Protein AF-A0A2M7PCX0-F1 (afdb_monomer_lite)

Sequence (354 aa):
MVSKKRTSTANKPFTLFSLGPNLAVKTYASSIAQPAAGNAVLSVGATSLSDVPEGFSSEGPTTNLPTPRLKPEISGPDGVVTSLSPAFYGTSGAAPHVAGAAALVLAQTPALTTTQLRQALIQTANDVSTAGFDSRTGYGRLSLDADQDNWNHDQDNCPLIANADQLDTDTDNQGDACDADDDNDGLADALEIQIGTNPLLADTDGDGLSDYFEVAFDGNAAAYTVGADLNPLAADTDGDTLSDFAELAYDGTPGAYLPGTDLNPLSTDTDADGFPDNTDPSPLSFNYCDGDIAPLGHPDGVVNAADYALALRIVLGELAPSDLELSHLDLYPVGAPDNVIDLADLALLLKLMQ

Foldseek 3Di:
DDDDDPDDPDDDDDDDDDDDDPPDPPDLEQQDDPPQLPPLDQHEFEDAPVLHGDPNTRFDQNPVDPDTHQPNQAYEHAQDCDPVDGGGDDSVRGVVVLVVVLVVVCVVPVPDDSVRSSCQQLQQADQSDPCAADRRGNSHYGFHQQCPQSHTPVRALDSNFRDVVQDQLCPPSRHPRGDQQRNPLPQGPVQCVVLVADSSDQQRCPLPHGPQCQQCLLPDSPDRDQLSGARSNDQQRCPLPHGPQCQCCQLVDGDRDDQLSGADSSDQQRCPLPDGPVQAPCSSDNQQLLLQQPPPPDGPVDLEPRSLVVLVCCQVVVDPDDPNNQRHLQCPPPRDRPSDSYPVSSVVSVVSHD

pLDDT: mean 87.51, std 12.72, range [36.12, 98.5]

Secondary structure (DSSP, 8-state):
-----TT-SS--------SS--------TT---TTTT-TTS--EEEE-TTSPBPTTS----BTTSSS-B---SEEEE--EEETTEEEE-SHHHHHHHHHHHHHHHHHH-TT--HHHHHHHHHHT-B--SSSS-BTTTBT-B----SSSSS--TTT-SSTTS--TT---SSSSS--TTT-SSTT-SSS-HHHHHHHT--TT-SSSSSSSS-HHHHHTTTS-TTS--BTTB--TT-S-SSSSSS-HHHHHTTTS--SS--BTTB--TT-SSSS-SSS-TTT-SSTTS---TT---TTTTS--S--SHHHHHHHHHHHTTSSPPPHHHHHHS---STTS--S---HHHHHHHHHHT-

Radius of gyration: 41.42 Å; chains: 1; bounding box: 89×62×118 Å

Structure (mmCIF, N/CA/C/O backbone):
data_AF-A0A2M7PCX0-F1
#
_entry.id   AF-A0A2M7PCX0-F1
#
loop_
_atom_site.group_PDB
_atom_site.id
_atom_site.type_symbol
_atom_site.label_atom_id
_atom_site.label_alt_id
_atom_site.label_comp_id
_atom_site.label_asym_id
_atom_site.label_entity_id
_atom_site.label_seq_id
_atom_site.pdbx_PDB_ins_code
_atom_site.Cartn_x
_atom_site.Cartn_y
_atom_site.Cartn_z
_atom_site.occupancy
_atom_site.B_iso_or_equiv
_atom_site.auth_seq_id
_atom_site.auth_comp_id
_atom_site.auth_asym_id
_atom_site.auth_atom_id
_atom_site.pdbx_PDB_model_num
ATOM 1 N N . MET A 1 1 ? 39.163 35.079 -36.130 1.00 39.16 1 MET A N 1
ATOM 2 C CA . MET A 1 1 ? 40.261 36.069 -36.256 1.00 39.16 1 MET A CA 1
ATOM 3 C C . MET A 1 1 ? 40.363 36.496 -37.715 1.00 39.16 1 MET A C 1
ATOM 5 O O . MET A 1 1 ? 40.520 35.627 -38.560 1.00 39.16 1 MET A O 1
ATOM 9 N N . VAL A 1 2 ? 40.248 37.790 -38.030 1.00 36.12 2 VAL A N 1
ATOM 10 C CA . VAL A 1 2 ? 40.464 38.300 -39.398 1.00 36.12 2 VAL A CA 1
ATOM 11 C C . VAL A 1 2 ? 41.778 39.072 -39.406 1.00 36.12 2 VAL A C 1
ATOM 13 O O . VAL A 1 2 ? 41.873 40.127 -38.787 1.00 36.12 2 VAL A O 1
ATOM 16 N N . SER A 1 3 ? 42.794 38.553 -40.096 1.00 42.88 3 SER A N 1
ATOM 17 C CA . SER A 1 3 ? 44.028 39.300 -40.353 1.00 42.88 3 SER A CA 1
ATOM 18 C C . SER A 1 3 ? 43.927 39.959 -41.722 1.00 42.88 3 SER A C 1
ATOM 20 O O . SER A 1 3 ? 43.897 39.284 -42.751 1.00 42.88 3 SER A O 1
ATOM 22 N N . LYS A 1 4 ? 43.843 41.291 -41.742 1.00 47.72 4 LYS A N 1
ATOM 23 C CA . LYS A 1 4 ? 43.870 42.084 -42.974 1.00 47.72 4 LYS A CA 1
ATOM 24 C C . LYS A 1 4 ? 45.269 42.670 -43.137 1.00 47.72 4 LYS A C 1
ATOM 26 O O . LYS A 1 4 ? 45.687 43.526 -42.361 1.00 47.72 4 LYS A O 1
ATOM 31 N N . LYS A 1 5 ? 46.001 42.232 -44.162 1.00 49.88 5 LYS A N 1
ATOM 32 C CA . LYS A 1 5 ? 47.283 42.848 -44.531 1.00 49.88 5 LYS A CA 1
ATOM 33 C C . LYS A 1 5 ? 46.998 44.180 -45.232 1.00 49.88 5 LYS A C 1
ATOM 35 O O . LYS A 1 5 ? 46.265 44.207 -46.217 1.00 49.88 5 LYS A O 1
ATOM 40 N N . ARG A 1 6 ? 47.582 45.274 -44.734 1.00 52.94 6 ARG A N 1
ATOM 41 C CA . ARG A 1 6 ? 47.273 46.672 -45.111 1.00 52.94 6 ARG A CA 1
ATOM 42 C C . ARG A 1 6 ? 47.530 47.041 -46.590 1.00 52.94 6 ARG A C 1
ATOM 44 O O . ARG A 1 6 ? 47.206 48.152 -46.979 1.00 52.94 6 ARG A O 1
ATOM 51 N N . THR A 1 7 ? 48.089 46.142 -47.406 1.00 61.09 7 THR A N 1
ATOM 52 C CA . THR A 1 7 ? 48.484 46.398 -48.809 1.00 61.09 7 THR A CA 1
ATOM 53 C C . THR A 1 7 ? 48.238 45.218 -49.768 1.00 61.09 7 THR A C 1
ATOM 55 O O . THR A 1 7 ? 48.904 45.110 -50.794 1.00 61.09 7 THR A O 1
ATOM 58 N N . SER A 1 8 ? 47.304 44.303 -49.474 1.00 57.62 8 SER A N 1
ATOM 59 C CA . SER A 1 8 ? 46.953 43.242 -50.439 1.00 57.62 8 SER A CA 1
ATOM 60 C C . SER A 1 8 ? 45.994 43.765 -51.516 1.00 57.62 8 SER A C 1
ATOM 62 O O . SER A 1 8 ? 44.933 44.281 -51.178 1.00 57.62 8 SER A O 1
ATOM 64 N N . THR A 1 9 ? 46.328 43.595 -52.798 1.00 64.88 9 THR A N 1
ATOM 65 C CA . THR A 1 9 ? 45.467 43.952 -53.947 1.00 64.88 9 THR A CA 1
ATOM 66 C C . THR A 1 9 ? 44.597 42.792 -54.450 1.00 64.88 9 THR A C 1
ATOM 68 O O . THR A 1 9 ? 43.853 42.957 -55.410 1.00 64.88 9 THR A O 1
ATOM 71 N N . ALA A 1 10 ? 44.655 41.623 -53.801 1.00 65.69 10 ALA A N 1
ATOM 72 C CA . ALA A 1 10 ? 43.785 40.484 -54.093 1.00 65.69 10 ALA A CA 1
ATOM 73 C C . ALA A 1 10 ? 43.517 39.634 -52.840 1.00 65.69 10 ALA A C 1
ATOM 75 O O . ALA A 1 10 ? 44.350 39.566 -51.927 1.00 65.69 10 ALA A O 1
ATOM 76 N N . ASN A 1 11 ? 42.366 38.956 -52.816 1.00 60.56 11 ASN A N 1
ATOM 77 C CA . ASN A 1 11 ? 42.057 37.934 -51.818 1.00 60.56 11 ASN A CA 1
ATOM 78 C C . ASN A 1 11 ? 42.919 36.699 -52.097 1.00 60.56 11 ASN A C 1
ATOM 80 O O . ASN A 1 11 ? 42.869 36.145 -53.194 1.00 60.56 11 ASN A O 1
ATOM 84 N N . LYS A 1 12 ? 43.708 36.263 -51.112 1.00 61.50 12 LYS A N 1
ATOM 85 C CA . LYS A 1 12 ? 44.416 34.982 -51.175 1.00 61.50 12 LYS A CA 1
ATOM 86 C C . LYS A 1 12 ? 43.768 34.007 -50.194 1.00 61.50 12 LYS A C 1
ATOM 88 O O . LYS A 1 12 ? 43.652 34.366 -49.021 1.00 61.50 12 LYS A O 1
ATOM 93 N N . PRO A 1 13 ? 43.356 32.806 -50.631 1.00 54.16 13 PRO A N 1
ATOM 94 C CA . PRO A 1 13 ? 42.986 31.757 -49.697 1.00 54.16 13 PRO A CA 1
ATOM 95 C C . PRO A 1 13 ? 44.235 31.375 -48.901 1.00 54.16 13 PRO A C 1
ATOM 97 O O . PRO A 1 13 ? 45.316 31.209 -49.469 1.00 54.16 13 PRO A O 1
ATOM 100 N N . PHE A 1 14 ? 44.101 31.268 -47.586 1.00 59.31 14 PHE A N 1
ATOM 101 C CA . PHE A 1 14 ? 45.127 30.664 -46.750 1.00 59.31 14 PHE A CA 1
ATOM 102 C C . PHE A 1 14 ? 44.467 29.614 -45.868 1.00 59.31 14 PHE A C 1
ATOM 104 O O . PHE A 1 14 ? 43.357 29.814 -45.375 1.00 59.31 14 PHE A O 1
ATOM 111 N N . THR A 1 15 ? 45.156 28.497 -45.695 1.00 55.44 15 THR A N 1
ATOM 112 C CA . THR A 1 15 ? 44.711 27.393 -44.853 1.00 55.44 15 THR A CA 1
ATOM 113 C C . THR A 1 15 ? 45.440 27.504 -43.521 1.00 55.44 15 THR A C 1
ATOM 115 O O . THR A 1 15 ? 46.671 27.505 -43.483 1.00 55.44 15 THR A O 1
ATOM 118 N N . LEU A 1 16 ? 44.689 27.634 -42.428 1.00 55.09 16 LEU A N 1
ATOM 119 C CA . LEU A 1 16 ? 45.218 27.526 -41.070 1.00 55.09 16 LEU A CA 1
ATOM 120 C C . LEU A 1 16 ? 45.312 26.048 -40.709 1.00 55.09 16 LEU A C 1
ATOM 122 O O . LEU A 1 16 ? 44.292 25.383 -40.568 1.00 55.09 16 LEU A O 1
ATOM 126 N N . PHE A 1 17 ? 46.531 25.549 -40.536 1.00 56.38 17 PHE A N 1
ATOM 127 C CA . PHE A 1 17 ? 46.758 24.275 -39.867 1.00 56.38 17 PHE A CA 1
ATOM 128 C C . PHE A 1 17 ? 47.035 24.558 -38.399 1.00 56.38 17 PHE A C 1
ATOM 130 O O . PHE A 1 17 ? 47.873 25.401 -38.072 1.00 56.38 17 PHE A O 1
ATOM 137 N N . SER A 1 18 ? 46.325 23.866 -37.518 1.00 53.59 18 SER A N 1
ATOM 138 C CA . SER A 1 18 ? 46.583 23.928 -36.091 1.00 53.59 18 SER A CA 1
ATOM 139 C C . SER A 1 18 ? 46.731 22.519 -35.544 1.00 53.59 18 SER A C 1
ATOM 141 O O . SER A 1 18 ? 45.803 21.721 -35.611 1.00 53.59 18 SER A O 1
ATOM 143 N N . LEU A 1 19 ? 47.923 22.208 -35.041 1.00 52.28 19 LEU A N 1
ATOM 144 C CA . LEU A 1 19 ? 48.197 21.001 -34.274 1.00 52.28 19 LEU A CA 1
ATOM 145 C C . LEU A 1 19 ? 48.043 21.382 -32.800 1.00 52.28 19 LEU A C 1
ATOM 147 O O . LEU A 1 19 ? 49.002 21.848 -32.192 1.00 52.28 19 LEU A O 1
ATOM 151 N N . GLY A 1 20 ? 46.832 21.264 -32.249 1.00 58.69 20 GLY A N 1
ATOM 152 C CA . GLY A 1 20 ? 46.651 21.323 -30.793 1.00 58.69 20 GLY A CA 1
ATOM 153 C C . GLY A 1 20 ? 45.535 22.181 -30.181 1.00 58.69 20 GLY A C 1
ATOM 154 O O . GLY A 1 20 ? 45.250 21.930 -29.015 1.00 58.69 20 GLY A O 1
ATOM 155 N N . PRO A 1 21 ? 44.850 23.139 -30.836 1.00 47.47 21 PRO A N 1
ATOM 156 C CA . PRO A 1 21 ? 43.662 23.723 -30.236 1.00 47.47 21 PRO A CA 1
ATOM 157 C C . PRO A 1 21 ? 42.443 22.899 -30.627 1.00 47.47 21 PRO A C 1
ATOM 159 O O . PRO A 1 21 ? 42.197 22.610 -31.801 1.00 47.47 21 PRO A O 1
ATOM 162 N N . ASN A 1 22 ? 41.660 22.559 -29.613 1.00 55.97 22 ASN A N 1
ATOM 163 C CA . ASN A 1 22 ? 40.336 21.995 -29.764 1.00 55.97 22 ASN A CA 1
ATOM 164 C C . ASN A 1 22 ? 39.422 23.074 -30.378 1.00 55.97 22 ASN A C 1
ATOM 166 O O . ASN A 1 22 ? 38.774 23.840 -29.674 1.00 55.97 22 ASN A O 1
ATOM 170 N N . LEU A 1 23 ? 39.436 23.189 -31.709 1.00 52.62 23 LEU A N 1
ATOM 171 C CA . LEU A 1 23 ? 38.528 24.041 -32.488 1.00 52.62 23 LEU A CA 1
ATOM 172 C C . LEU A 1 23 ? 37.115 23.436 -32.586 1.00 52.62 23 LEU A C 1
ATOM 174 O O . LEU A 1 23 ? 36.289 23.933 -33.350 1.00 52.62 23 LEU A O 1
ATOM 178 N N . ALA A 1 24 ? 36.827 22.373 -31.828 1.00 54.56 24 ALA A N 1
ATOM 179 C CA . ALA A 1 24 ? 35.490 21.828 -31.705 1.00 54.56 24 ALA A CA 1
ATOM 180 C C . ALA A 1 24 ? 34.626 22.813 -30.913 1.00 54.56 24 ALA A C 1
ATOM 182 O O . ALA A 1 24 ? 34.597 22.808 -29.682 1.00 54.56 24 ALA A O 1
ATOM 183 N N . VAL A 1 25 ? 33.882 23.656 -31.625 1.00 54.62 25 VAL A N 1
ATOM 184 C CA . VAL A 1 25 ? 32.619 24.141 -31.076 1.00 54.62 25 VAL A CA 1
ATOM 185 C C . VAL A 1 25 ? 31.784 22.882 -30.846 1.00 54.62 25 VAL A C 1
ATOM 187 O O . VAL A 1 25 ? 31.361 22.244 -31.811 1.00 54.62 25 VAL A O 1
ATOM 190 N N . LYS A 1 26 ? 31.625 22.469 -29.583 1.00 58.59 26 LYS A N 1
ATOM 191 C CA . LYS A 1 26 ? 30.727 21.367 -29.229 1.00 58.59 26 LYS A CA 1
ATOM 192 C C . LYS A 1 26 ? 29.318 21.802 -29.611 1.00 58.59 26 LYS A C 1
ATOM 194 O O . LYS A 1 26 ? 28.722 22.651 -28.958 1.00 58.59 26 LYS A O 1
ATOM 199 N N . THR A 1 27 ? 28.844 21.278 -30.727 1.00 66.19 27 THR A N 1
ATOM 200 C CA . THR A 1 27 ? 27.472 21.438 -31.190 1.00 66.19 27 THR A CA 1
ATOM 201 C C . THR A 1 27 ? 26.823 20.085 -30.982 1.00 66.19 27 THR A C 1
ATOM 203 O O . THR A 1 27 ? 27.161 19.132 -31.673 1.00 66.19 27 THR A O 1
ATOM 206 N N . TYR A 1 28 ? 26.000 19.975 -29.940 1.00 76.25 28 TYR A N 1
ATOM 207 C CA . TYR A 1 28 ? 25.282 18.739 -29.626 1.00 76.25 28 TYR A CA 1
ATOM 208 C C . TYR A 1 28 ? 24.140 18.541 -30.620 1.00 76.25 28 TYR A C 1
ATOM 210 O O . TYR A 1 28 ? 24.043 17.486 -31.244 1.00 76.25 28 TYR A O 1
ATOM 218 N N . ALA A 1 29 ? 23.390 19.614 -30.877 1.00 83.25 29 ALA A N 1
ATOM 219 C CA . ALA A 1 29 ? 22.369 19.674 -31.909 1.00 83.25 29 ALA A CA 1
ATOM 220 C C . ALA A 1 29 ? 22.919 19.323 -33.299 1.00 83.25 29 ALA A C 1
ATOM 222 O O . ALA A 1 29 ? 23.959 19.829 -33.733 1.00 83.25 29 ALA A O 1
ATOM 223 N N . SER A 1 30 ? 22.158 18.503 -34.024 1.00 86.00 30 SER A N 1
ATOM 224 C CA . SER A 1 30 ? 22.464 18.064 -35.390 1.00 86.00 30 SER A CA 1
ATOM 225 C C . SER A 1 30 ? 23.806 17.347 -35.576 1.00 86.00 30 SER A C 1
ATOM 227 O O . SER A 1 30 ? 24.366 17.358 -36.676 1.00 86.00 30 SER A O 1
ATOM 229 N N . SER A 1 31 ? 24.325 16.705 -34.529 1.00 89.12 31 SER A N 1
ATOM 230 C CA . SER A 1 31 ? 25.637 16.042 -34.558 1.00 89.12 31 SER A CA 1
ATOM 231 C C . SER A 1 31 ? 25.578 14.543 -34.862 1.00 89.12 31 SER A C 1
ATOM 233 O O . SER A 1 31 ? 26.619 13.908 -35.035 1.00 89.12 31 SER A O 1
ATOM 235 N N . ILE A 1 32 ? 24.377 13.972 -35.000 1.00 89.50 32 ILE A N 1
ATOM 236 C CA . ILE A 1 32 ? 24.202 12.567 -35.387 1.00 89.50 32 ILE A CA 1
ATOM 237 C C . ILE A 1 32 ? 24.657 12.358 -36.836 1.00 89.50 32 ILE A C 1
ATOM 239 O O . ILE A 1 32 ? 24.090 12.903 -37.789 1.00 89.50 32 ILE A O 1
ATOM 243 N N . ALA A 1 33 ? 25.683 11.524 -36.999 1.00 86.31 33 ALA A N 1
ATOM 244 C CA . ALA A 1 33 ? 26.303 11.202 -38.278 1.00 86.31 33 ALA A CA 1
ATOM 245 C C . ALA A 1 33 ? 25.930 9.796 -38.775 1.00 86.31 33 ALA A C 1
ATOM 247 O O . ALA A 1 33 ? 25.285 9.005 -38.087 1.00 86.31 33 ALA A O 1
ATOM 248 N N . GLN A 1 34 ? 26.340 9.468 -40.001 1.00 86.44 34 GLN A N 1
ATOM 249 C CA . GLN A 1 34 ? 26.154 8.118 -40.533 1.00 86.44 34 GLN A CA 1
ATOM 250 C C . GLN A 1 34 ? 27.060 7.101 -39.821 1.00 86.44 34 GLN A C 1
ATOM 252 O O . GLN A 1 34 ? 28.191 7.449 -39.487 1.00 86.44 34 GLN A O 1
ATOM 257 N N . PRO A 1 35 ? 26.601 5.850 -39.611 1.00 90.38 35 PRO A N 1
ATOM 258 C CA . PRO A 1 35 ? 25.343 5.273 -40.104 1.00 90.38 35 PRO A CA 1
ATOM 259 C C . PRO A 1 35 ? 24.105 5.571 -39.240 1.00 90.38 35 PRO A C 1
ATOM 261 O O . PRO A 1 35 ? 22.995 5.312 -39.697 1.00 90.38 35 PRO A O 1
ATOM 264 N N . ALA A 1 36 ? 24.264 6.138 -38.039 1.00 90.62 36 ALA A N 1
ATOM 265 C CA . ALA A 1 36 ? 23.164 6.413 -37.108 1.00 90.62 36 ALA A CA 1
ATOM 266 C C . ALA A 1 36 ? 22.133 7.425 -37.651 1.00 90.62 36 ALA A C 1
ATOM 268 O O . ALA A 1 36 ? 20.968 7.392 -37.280 1.00 90.62 36 ALA A O 1
ATOM 269 N N . ALA A 1 37 ? 22.484 8.300 -38.589 1.00 89.00 37 ALA A N 1
ATOM 270 C CA . ALA A 1 37 ? 21.485 9.143 -39.253 1.00 89.00 37 ALA A CA 1
ATOM 271 C C . ALA A 1 37 ? 20.642 8.384 -40.312 1.00 89.00 37 ALA A C 1
ATOM 273 O O . ALA A 1 37 ? 19.761 8.980 -40.937 1.00 89.00 37 ALA A O 1
ATOM 274 N N . GLY A 1 38 ? 20.872 7.083 -40.535 1.00 87.69 38 GLY A N 1
ATOM 275 C CA . GLY A 1 38 ? 20.150 6.231 -41.485 1.00 87.69 38 GLY A CA 1
ATOM 276 C C . GLY A 1 38 ? 18.694 5.931 -41.095 1.00 87.69 38 GLY A C 1
ATOM 277 O O . GLY A 1 38 ? 18.349 5.857 -39.921 1.00 87.69 38 GLY A O 1
ATOM 278 N N . ASN A 1 39 ? 17.823 5.718 -42.092 1.00 84.94 39 ASN A N 1
ATOM 279 C CA . ASN A 1 39 ? 16.404 5.394 -41.862 1.00 84.94 39 ASN A CA 1
ATOM 280 C C . ASN A 1 39 ? 16.207 3.957 -41.347 1.00 84.94 39 ASN A C 1
ATOM 282 O O . ASN A 1 39 ? 15.347 3.681 -40.520 1.00 84.94 39 ASN A O 1
ATOM 286 N N . ALA A 1 40 ? 17.034 3.031 -41.837 1.00 87.81 40 ALA A N 1
ATOM 287 C CA . ALA A 1 40 ? 16.912 1.608 -41.538 1.00 87.81 40 ALA A CA 1
ATOM 288 C C . ALA A 1 40 ? 17.480 1.207 -40.164 1.00 87.81 40 ALA A C 1
ATOM 290 O O . ALA A 1 40 ? 17.340 0.054 -39.775 1.00 87.81 40 ALA A O 1
ATOM 291 N N . VAL A 1 41 ? 18.111 2.132 -39.433 1.00 91.50 41 VAL A N 1
ATOM 292 C CA . VAL A 1 41 ? 18.721 1.863 -38.122 1.00 91.50 41 VAL A CA 1
ATOM 293 C C . VAL A 1 41 ? 17.932 2.535 -37.008 1.00 91.50 41 VAL A C 1
ATOM 295 O O . VAL A 1 41 ? 17.385 3.619 -37.220 1.00 91.50 41 VAL A O 1
ATOM 298 N N . LEU A 1 42 ? 17.882 1.885 -35.846 1.00 94.75 42 LEU A N 1
ATOM 299 C CA . LEU A 1 42 ? 17.448 2.486 -34.589 1.00 94.75 42 LEU A CA 1
ATOM 300 C C . LEU A 1 42 ? 18.661 3.168 -33.955 1.00 94.75 42 LEU A C 1
ATOM 302 O O . LEU A 1 42 ? 19.677 2.514 -33.718 1.00 94.75 42 LEU A O 1
ATOM 306 N N . SER A 1 43 ? 18.585 4.475 -33.748 1.00 95.81 43 SER A N 1
ATOM 307 C CA . SER A 1 43 ? 19.698 5.254 -33.212 1.00 95.81 43 SER A CA 1
ATOM 308 C C . SER A 1 43 ? 19.520 5.455 -31.727 1.00 95.81 43 SER A C 1
ATOM 310 O O . SER A 1 43 ? 18.440 5.846 -31.291 1.00 95.81 43 SER A O 1
ATOM 312 N N . VAL A 1 44 ? 20.598 5.204 -30.990 1.00 97.44 44 VAL A N 1
ATOM 313 C CA . VAL A 1 44 ? 20.599 5.156 -29.531 1.00 97.44 44 VAL A CA 1
ATOM 314 C C . VAL A 1 44 ? 21.436 6.308 -28.982 1.00 97.44 44 VAL A C 1
ATOM 316 O O . VAL A 1 44 ? 22.637 6.392 -29.258 1.00 97.44 44 VAL A O 1
ATOM 319 N N . GLY A 1 45 ? 20.782 7.208 -28.250 1.00 96.50 45 GLY A N 1
ATOM 320 C CA . GLY A 1 45 ? 21.422 8.194 -27.381 1.00 96.50 45 GLY A CA 1
ATOM 321 C C . GLY A 1 45 ? 21.894 7.567 -26.067 1.00 96.50 45 GLY A C 1
ATOM 322 O O . GLY A 1 45 ? 21.653 6.388 -25.810 1.00 96.50 45 GLY A O 1
ATOM 323 N N . ALA A 1 46 ? 22.585 8.342 -25.238 1.00 96.38 46 ALA A N 1
ATOM 324 C CA . ALA A 1 46 ? 23.042 7.898 -23.923 1.00 96.38 46 ALA A CA 1
ATOM 325 C C . ALA A 1 46 ? 22.400 8.721 -22.803 1.00 96.38 46 ALA A C 1
ATOM 327 O O . ALA A 1 46 ? 22.340 9.953 -22.878 1.00 96.38 46 ALA A O 1
ATOM 328 N N . THR A 1 47 ? 21.978 8.023 -21.758 1.00 95.88 47 THR A N 1
ATOM 329 C CA . THR A 1 47 ? 21.565 8.578 -20.468 1.00 95.88 47 THR A CA 1
ATOM 330 C C . THR A 1 47 ? 22.360 7.887 -19.369 1.00 95.88 47 THR A C 1
ATOM 332 O O . THR A 1 47 ? 22.797 6.746 -19.537 1.00 95.88 47 THR A O 1
ATOM 335 N N . SER A 1 48 ? 22.510 8.550 -18.229 1.00 91.88 48 SER A N 1
ATOM 336 C CA . SER A 1 48 ? 22.961 7.878 -17.017 1.00 91.88 48 SER A CA 1
ATOM 337 C C . SER A 1 48 ? 21.886 6.903 -16.511 1.00 91.88 48 SER A C 1
ATOM 339 O O . SER A 1 48 ? 20.741 6.913 -16.974 1.00 91.88 48 SER A O 1
ATOM 341 N N . LEU A 1 49 ? 22.237 6.083 -15.517 1.00 86.06 49 LEU A N 1
ATOM 342 C CA . LEU A 1 49 ? 21.282 5.225 -14.800 1.00 86.06 49 LEU A CA 1
ATOM 343 C C . LEU A 1 49 ? 20.240 6.013 -13.986 1.00 86.06 49 LEU A C 1
ATOM 345 O O . LEU A 1 49 ? 19.260 5.436 -13.542 1.00 86.06 49 LEU A O 1
ATOM 349 N N . SER A 1 50 ? 20.452 7.314 -13.777 1.00 89.69 50 SER A N 1
ATOM 350 C CA . SER A 1 50 ? 19.544 8.201 -13.036 1.00 89.69 50 SER A CA 1
ATOM 351 C C . SER A 1 50 ? 18.821 9.175 -13.964 1.00 89.69 50 SER A C 1
ATOM 353 O O . SER A 1 50 ? 18.560 10.312 -13.580 1.00 89.69 50 SER A O 1
ATOM 355 N N . ASP A 1 51 ? 18.593 8.776 -15.216 1.00 92.50 51 ASP A N 1
ATOM 356 C CA . ASP A 1 51 ? 17.805 9.542 -16.189 1.00 92.50 51 ASP A CA 1
ATOM 357 C C . ASP A 1 51 ? 18.350 10.911 -16.570 1.00 92.50 51 ASP A C 1
ATOM 359 O O . ASP A 1 51 ? 17.659 11.753 -17.135 1.00 92.50 51 ASP A O 1
ATOM 363 N N . VAL A 1 52 ? 19.650 11.120 -16.359 1.00 93.50 52 VAL A N 1
ATOM 364 C CA . VAL A 1 52 ? 20.321 12.340 -16.802 1.00 93.50 52 VAL A CA 1
ATOM 365 C C . VAL A 1 52 ? 20.832 12.141 -18.231 1.00 93.50 52 VAL A C 1
ATOM 367 O O . VAL A 1 52 ? 21.686 11.280 -18.453 1.00 93.50 52 VAL A O 1
ATOM 370 N N . PRO A 1 53 ? 20.390 12.943 -19.218 1.00 93.31 53 PRO A N 1
ATOM 371 C CA . PRO A 1 53 ? 20.882 12.819 -20.584 1.00 93.31 53 PRO A CA 1
ATOM 372 C C . PRO A 1 53 ? 22.356 13.212 -20.690 1.00 93.31 53 PRO A C 1
ATOM 374 O O . PRO A 1 53 ? 22.758 14.312 -20.283 1.00 93.31 53 PRO A O 1
ATOM 377 N N . GLU A 1 54 ? 23.158 12.353 -21.309 1.00 92.88 54 GLU A N 1
ATOM 378 C CA . GLU A 1 54 ? 24.606 12.514 -21.312 1.00 92.88 54 GLU A CA 1
ATOM 379 C C . GLU A 1 54 ? 25.067 13.664 -22.206 1.00 92.88 54 GLU A C 1
ATOM 381 O O . GLU A 1 54 ? 24.715 13.770 -23.382 1.00 92.88 54 GLU A O 1
ATOM 386 N N . GLY A 1 55 ? 25.925 14.527 -21.660 1.00 90.44 55 GLY A N 1
ATOM 387 C CA . GLY A 1 55 ? 26.392 15.728 -22.356 1.00 90.44 55 GLY A CA 1
ATOM 388 C C . GLY A 1 55 ? 27.305 15.446 -23.551 1.00 90.44 55 GLY A C 1
ATOM 389 O O . GLY A 1 55 ? 27.609 16.360 -24.306 1.00 90.44 55 GLY A O 1
ATOM 390 N N . PHE A 1 56 ? 27.790 14.215 -23.729 1.00 89.81 56 PHE A N 1
ATOM 391 C CA . PHE A 1 56 ? 28.528 13.808 -24.930 1.00 89.81 56 PHE A CA 1
ATOM 392 C C . PHE A 1 56 ? 27.624 13.181 -26.002 1.00 89.81 56 PHE A C 1
ATOM 394 O O . PHE A 1 56 ? 28.104 12.949 -27.114 1.00 89.81 56 PHE A O 1
ATOM 401 N N . SER A 1 57 ? 26.365 12.860 -25.675 1.00 93.75 57 SER A N 1
ATOM 402 C CA . SER A 1 57 ? 25.437 12.201 -26.592 1.00 93.75 57 SER A CA 1
ATOM 403 C C . SER A 1 57 ? 25.136 13.121 -27.775 1.00 93.75 57 SER A C 1
ATOM 405 O O . SER A 1 57 ? 24.879 14.313 -27.610 1.00 93.75 57 SER A O 1
ATOM 407 N N . SER A 1 58 ? 25.212 12.581 -28.990 1.00 92.69 58 SER A N 1
ATOM 408 C CA . SER A 1 58 ? 24.890 13.345 -30.192 1.00 92.69 58 SER A CA 1
ATOM 409 C C . SER A 1 58 ? 23.384 13.549 -30.310 1.00 92.69 58 SER A C 1
ATOM 411 O O . SER A 1 58 ? 22.628 12.585 -30.251 1.00 92.69 58 SER A O 1
ATOM 413 N N . GLU A 1 59 ? 22.964 14.784 -30.568 1.00 92.56 59 GLU A N 1
ATOM 414 C CA . GLU A 1 59 ? 21.556 15.164 -30.666 1.00 92.56 59 GLU A CA 1
ATOM 415 C C . GLU A 1 59 ? 21.151 15.399 -32.129 1.00 92.56 59 GLU A C 1
ATOM 417 O O . GLU A 1 59 ? 21.960 15.769 -32.995 1.00 92.56 59 GLU A O 1
ATOM 422 N N . GLY A 1 60 ? 19.875 15.183 -32.423 1.00 89.94 60 GLY A N 1
ATOM 423 C CA . GLY A 1 60 ? 19.261 15.555 -33.688 1.00 89.94 60 GLY A CA 1
ATOM 424 C C . GLY A 1 60 ? 18.870 17.036 -33.763 1.00 89.94 60 GLY A C 1
ATOM 425 O O . GLY A 1 60 ? 19.392 17.875 -33.024 1.00 89.94 60 GLY A O 1
ATOM 426 N N . PRO A 1 61 ? 17.968 17.380 -34.698 1.00 85.94 61 PRO A N 1
ATOM 427 C CA . PRO A 1 61 ? 17.583 16.559 -35.848 1.00 85.94 61 PRO A CA 1
ATOM 428 C C . PRO A 1 61 ? 18.759 16.412 -36.828 1.00 85.94 61 PRO A C 1
ATOM 430 O O . PRO A 1 61 ? 19.689 17.215 -36.830 1.00 85.94 61 PRO A O 1
ATOM 433 N N . THR A 1 62 ? 18.749 15.410 -37.709 1.00 83.19 62 THR A N 1
ATOM 434 C CA . THR A 1 62 ? 19.847 15.251 -38.685 1.00 83.19 62 THR A CA 1
ATOM 435 C C . THR A 1 62 ? 19.725 16.296 -39.804 1.00 83.19 62 THR A C 1
ATOM 437 O O . THR A 1 62 ? 18.893 16.139 -40.696 1.00 83.19 62 THR A O 1
ATOM 440 N N . THR A 1 63 ? 20.541 17.351 -39.813 1.00 71.81 63 THR A N 1
ATOM 441 C CA . THR A 1 63 ? 20.431 18.447 -40.809 1.00 71.81 63 THR A CA 1
ATOM 442 C C . THR A 1 63 ? 21.187 18.201 -42.115 1.00 71.81 63 THR A C 1
ATOM 444 O O . THR A 1 63 ? 20.993 18.922 -43.089 1.00 71.81 63 THR A O 1
ATOM 447 N N . ASN A 1 64 ? 21.989 17.137 -42.192 1.00 67.19 64 ASN A N 1
ATOM 448 C CA . ASN A 1 64 ? 22.745 16.763 -43.395 1.00 67.19 64 ASN A CA 1
ATOM 449 C C . ASN A 1 64 ? 21.880 16.113 -44.501 1.00 67.19 64 ASN A C 1
ATOM 451 O O . ASN A 1 64 ? 22.419 15.489 -45.416 1.00 67.19 64 ASN A O 1
ATOM 455 N N . LEU A 1 65 ? 20.546 16.208 -44.413 1.00 67.81 65 LEU A N 1
ATOM 456 C CA . LEU A 1 65 ? 19.584 15.593 -45.331 1.00 67.81 65 LEU A CA 1
ATOM 457 C C . LEU A 1 65 ? 18.527 16.616 -45.796 1.00 67.81 65 LEU A C 1
ATOM 459 O O . LEU A 1 65 ? 18.183 17.510 -45.027 1.00 67.81 65 LEU A O 1
ATOM 463 N N . PRO A 1 66 ? 17.953 16.467 -47.012 1.00 68.69 66 PRO A N 1
ATOM 464 C CA . PRO A 1 66 ? 16.913 17.368 -47.535 1.00 68.69 66 PRO A CA 1
ATOM 465 C C . PRO A 1 66 ? 15.656 17.478 -46.660 1.00 68.69 66 PRO A C 1
ATOM 467 O O . PRO A 1 66 ? 14.961 18.488 -46.698 1.00 68.69 66 PRO A O 1
ATOM 470 N N . THR A 1 67 ? 15.367 16.442 -45.871 1.00 77.31 67 THR A N 1
ATOM 471 C CA . THR A 1 67 ? 14.328 16.439 -44.839 1.00 77.31 67 THR A CA 1
ATOM 472 C C . THR A 1 67 ? 14.976 15.965 -43.540 1.00 77.31 67 THR A C 1
ATOM 474 O O . THR A 1 67 ? 15.475 14.832 -43.513 1.00 77.31 67 THR A O 1
ATOM 477 N N . PRO A 1 68 ? 15.027 16.804 -42.489 1.00 80.00 68 PRO A N 1
ATOM 478 C CA . PRO A 1 68 ? 15.606 16.407 -41.215 1.00 80.00 68 PRO A CA 1
ATOM 479 C C . PRO A 1 68 ? 14.874 15.205 -40.617 1.00 80.00 68 PRO A C 1
ATOM 481 O O . PRO A 1 68 ? 13.647 15.136 -40.665 1.00 80.00 68 PRO A O 1
ATOM 484 N N . ARG A 1 69 ? 15.626 14.245 -40.071 1.00 85.06 69 ARG A N 1
ATOM 485 C CA . ARG A 1 69 ? 15.071 13.073 -39.382 1.00 85.06 69 ARG A CA 1
ATOM 486 C C . ARG A 1 69 ? 15.078 13.300 -37.876 1.00 85.06 69 ARG A C 1
ATOM 488 O O . ARG A 1 69 ? 16.023 13.896 -37.353 1.00 85.06 69 ARG A O 1
ATOM 495 N N . LEU A 1 70 ? 14.048 12.775 -37.218 1.00 89.31 70 LEU A N 1
ATOM 496 C CA . LEU A 1 70 ? 13.934 12.682 -35.766 1.00 89.31 70 LEU A CA 1
ATOM 497 C C . LEU A 1 70 ? 14.886 11.582 -35.277 1.00 89.31 70 LEU A C 1
ATOM 499 O O . LEU A 1 70 ? 14.697 10.412 -35.604 1.00 89.31 70 LEU A O 1
ATOM 503 N N . LYS A 1 71 ? 15.973 11.989 -34.618 1.00 92.38 71 LYS A N 1
ATOM 504 C CA . LYS A 1 71 ? 17.054 11.135 -34.108 1.00 92.38 71 LYS A CA 1
ATOM 505 C C . LYS A 1 71 ? 17.635 11.771 -32.822 1.00 92.38 71 LYS A C 1
ATOM 507 O O . LYS A 1 71 ? 17.639 13.000 -32.771 1.00 92.38 71 LYS A O 1
ATOM 512 N N . PRO A 1 72 ? 18.188 10.994 -31.869 1.00 95.31 72 PRO A N 1
ATOM 513 C CA . PRO A 1 72 ? 18.072 9.536 -31.801 1.00 95.31 72 PRO A CA 1
ATOM 514 C C . PRO A 1 72 ? 16.600 9.142 -31.609 1.00 95.31 72 PRO A C 1
ATOM 516 O O . PRO A 1 72 ? 15.781 9.999 -31.307 1.00 95.31 72 PRO A O 1
ATOM 519 N N . GLU A 1 73 ? 16.221 7.897 -31.884 1.00 95.75 73 GLU A N 1
ATOM 520 C CA . GLU A 1 73 ? 14.840 7.471 -31.611 1.00 95.75 73 GLU A CA 1
ATOM 521 C C . GLU A 1 73 ? 14.638 7.099 -30.144 1.00 95.75 73 GLU A C 1
ATOM 523 O O . GLU A 1 73 ? 13.544 7.259 -29.629 1.00 95.75 73 GLU A O 1
ATOM 528 N N . ILE A 1 74 ? 15.675 6.611 -29.474 1.00 96.94 74 ILE A N 1
ATOM 529 C CA . ILE A 1 74 ? 15.628 6.180 -28.078 1.00 96.94 74 ILE A CA 1
ATOM 530 C C . ILE A 1 74 ? 16.997 6.430 -27.450 1.00 96.94 74 ILE A C 1
ATOM 532 O O . ILE A 1 74 ? 17.988 6.623 -28.163 1.00 96.94 74 ILE A O 1
ATOM 536 N N . SER A 1 75 ? 17.081 6.377 -26.134 1.00 97.06 75 SER A N 1
ATOM 537 C CA . SER A 1 75 ? 18.332 6.372 -25.385 1.00 97.06 75 SER A CA 1
ATOM 538 C C . SER A 1 75 ? 18.472 5.090 -24.579 1.00 97.06 75 SER A C 1
ATOM 540 O O . SER A 1 75 ? 17.494 4.425 -24.267 1.00 97.06 75 SER A O 1
ATOM 542 N N . GLY A 1 76 ? 19.701 4.701 -24.274 1.00 96.50 76 GLY A N 1
ATOM 543 C CA . GLY A 1 76 ? 19.978 3.593 -23.365 1.00 96.50 76 GLY A CA 1
ATOM 544 C C . GLY A 1 76 ? 20.854 4.060 -22.207 1.00 96.50 76 GLY A C 1
ATOM 545 O O . GLY A 1 76 ? 21.573 5.054 -22.365 1.00 96.50 76 GLY A O 1
ATOM 546 N N . PRO A 1 77 ? 20.843 3.327 -21.083 1.00 94.56 77 PRO A N 1
ATOM 547 C CA . PRO A 1 77 ? 21.774 3.588 -20.001 1.00 94.56 77 PRO A CA 1
ATOM 548 C C . PRO A 1 77 ? 23.206 3.313 -20.467 1.00 94.56 77 PRO A C 1
ATOM 550 O O . PRO A 1 77 ? 23.475 2.318 -21.150 1.00 94.56 77 PRO A O 1
ATOM 553 N N . ASP A 1 78 ? 24.134 4.186 -20.106 1.00 92.81 78 ASP A N 1
ATOM 554 C CA . ASP A 1 78 ? 25.563 3.968 -20.296 1.00 92.81 78 ASP A CA 1
ATOM 555 C C . ASP A 1 78 ? 26.266 3.662 -18.958 1.00 92.81 78 ASP A C 1
ATOM 557 O O . ASP A 1 78 ? 25.654 3.121 -18.038 1.00 92.81 78 ASP A O 1
ATOM 561 N N . GLY A 1 79 ? 27.580 3.890 -18.862 1.00 88.50 79 GLY A N 1
ATOM 562 C CA . GLY A 1 79 ? 28.310 3.684 -17.610 1.00 88.50 79 GLY A CA 1
ATOM 563 C C . GLY A 1 79 ? 28.446 2.210 -17.221 1.00 88.50 79 GLY A C 1
ATOM 564 O O . GLY A 1 79 ? 28.594 1.897 -16.043 1.00 88.50 79 GLY A O 1
ATOM 565 N N . VAL A 1 80 ? 28.425 1.302 -18.205 1.00 85.31 80 VAL A N 1
ATOM 566 C CA . VAL A 1 80 ? 28.460 -0.157 -18.005 1.00 85.31 80 VAL A CA 1
ATOM 567 C C . VAL A 1 80 ? 29.676 -0.541 -17.159 1.00 85.31 80 VAL A C 1
ATOM 569 O O . VAL A 1 80 ? 30.814 -0.274 -17.549 1.00 85.31 80 VAL A O 1
ATOM 572 N N . VAL A 1 81 ? 29.452 -1.204 -16.025 1.00 86.56 81 VAL A N 1
ATOM 573 C CA . VAL A 1 81 ? 30.516 -1.722 -15.152 1.00 86.56 81 VAL A CA 1
ATOM 574 C C . VAL A 1 81 ? 30.644 -3.228 -15.344 1.00 86.56 81 VAL A C 1
ATOM 576 O O . VAL A 1 81 ? 29.649 -3.944 -15.416 1.00 86.56 81 VAL A O 1
ATOM 579 N N . THR A 1 82 ? 31.875 -3.734 -15.401 1.00 83.75 82 THR A N 1
ATOM 580 C CA . THR A 1 82 ? 32.139 -5.181 -15.439 1.00 83.75 82 THR A CA 1
ATOM 581 C C . THR A 1 82 ? 33.203 -5.549 -14.413 1.00 83.75 82 THR A C 1
ATOM 583 O O . THR A 1 82 ? 33.958 -4.697 -13.951 1.00 83.75 82 THR A O 1
ATOM 586 N N . SER A 1 83 ? 33.340 -6.838 -14.102 1.00 87.88 83 SER A N 1
ATOM 587 C CA . SER A 1 83 ? 34.423 -7.329 -13.236 1.00 87.88 83 SER A CA 1
ATOM 588 C C . SER A 1 83 ? 35.833 -7.090 -13.802 1.00 87.88 83 SER A C 1
ATOM 590 O O . SER A 1 83 ? 36.814 -7.235 -13.076 1.00 87.88 83 SER A O 1
ATOM 592 N N . LEU A 1 84 ? 35.948 -6.733 -15.088 1.00 83.88 84 LEU A N 1
ATOM 593 C CA . LEU A 1 84 ? 37.213 -6.585 -15.814 1.00 83.88 84 LEU A CA 1
ATOM 594 C C . LEU A 1 84 ? 37.530 -5.138 -16.224 1.00 83.88 84 LEU A C 1
ATOM 596 O O . LEU A 1 84 ? 38.642 -4.871 -16.681 1.00 83.88 84 LEU A O 1
ATOM 600 N N . SER A 1 85 ? 36.582 -4.207 -16.101 1.00 81.62 85 SER A N 1
ATOM 601 C CA . SER A 1 85 ? 36.745 -2.821 -16.550 1.00 81.62 85 SER A CA 1
ATOM 602 C C . SER A 1 85 ? 35.911 -1.864 -15.694 1.00 81.62 85 SER A C 1
ATOM 604 O O . SER A 1 85 ? 34.764 -2.199 -15.382 1.00 81.62 85 SER A O 1
ATOM 606 N N . PRO A 1 86 ? 36.449 -0.681 -15.328 1.00 86.44 86 PRO A N 1
ATOM 607 C CA . PRO A 1 86 ? 35.651 0.372 -14.704 1.00 86.44 86 PRO A CA 1
ATOM 608 C C . PRO A 1 86 ? 34.522 0.838 -15.640 1.00 86.44 86 PRO A C 1
ATOM 610 O O . PRO A 1 86 ? 34.480 0.453 -16.806 1.00 86.44 86 PRO A O 1
ATOM 613 N N . ALA A 1 87 ? 33.627 1.687 -15.127 1.00 87.94 87 ALA A N 1
ATOM 614 C CA . ALA A 1 87 ? 32.474 2.201 -15.866 1.00 87.94 87 ALA A CA 1
ATOM 615 C C . ALA A 1 87 ? 32.840 2.701 -17.280 1.00 87.94 87 ALA A C 1
ATOM 617 O O . ALA A 1 87 ? 33.680 3.592 -17.450 1.00 87.94 87 ALA A O 1
ATOM 618 N N . PHE A 1 88 ? 32.198 2.114 -18.291 1.00 89.06 88 PHE A N 1
ATOM 619 C CA . PHE A 1 88 ? 32.355 2.463 -19.697 1.00 89.06 88 PHE A CA 1
ATOM 620 C C . PHE A 1 88 ? 31.233 3.406 -20.136 1.00 89.06 88 PHE A C 1
ATOM 622 O O . PHE A 1 88 ? 30.108 2.980 -20.401 1.00 89.06 88 PHE A O 1
ATOM 629 N N . TYR A 1 89 ? 31.566 4.693 -20.221 1.00 91.38 89 TYR A N 1
ATOM 630 C CA . TYR A 1 89 ? 30.650 5.745 -20.653 1.00 91.38 89 TYR A CA 1
ATOM 631 C C . TYR A 1 89 ? 30.702 5.959 -22.164 1.00 91.38 89 TYR A C 1
ATOM 633 O O . TYR A 1 89 ? 31.767 5.893 -22.790 1.00 91.38 89 TYR A O 1
ATOM 641 N N . GLY A 1 90 ? 29.548 6.255 -22.749 1.00 92.31 90 GLY A N 1
ATOM 642 C CA . GLY A 1 90 ? 29.411 6.511 -24.175 1.00 92.31 90 GLY A CA 1
ATOM 643 C C . GLY A 1 90 ? 28.124 5.948 -24.762 1.00 92.31 90 GLY A C 1
ATOM 644 O O . GLY A 1 90 ? 27.574 4.958 -24.288 1.00 92.31 90 GLY A O 1
ATOM 645 N N . THR A 1 91 ? 27.712 6.484 -25.911 1.00 94.12 91 THR A N 1
ATOM 646 C CA . THR A 1 91 ? 26.642 5.879 -26.727 1.00 94.12 91 THR A CA 1
ATOM 647 C C . THR A 1 91 ? 26.988 4.450 -27.165 1.00 94.12 91 THR A C 1
ATOM 649 O O . THR A 1 91 ? 26.098 3.635 -27.381 1.00 94.12 91 THR A O 1
ATOM 652 N N . SER A 1 92 ? 28.280 4.108 -27.215 1.00 93.88 92 SER A N 1
ATOM 653 C CA . SER A 1 92 ? 28.773 2.735 -27.382 1.00 93.88 92 SER A CA 1
ATOM 654 C C . SER A 1 92 ? 28.421 1.801 -26.218 1.00 93.88 92 SER A C 1
ATOM 656 O O . SER A 1 92 ? 28.384 0.594 -26.426 1.00 93.88 92 SER A O 1
ATOM 658 N N . GLY A 1 93 ? 28.216 2.332 -25.008 1.00 91.56 93 GLY A N 1
ATOM 659 C CA . GLY A 1 93 ? 27.739 1.594 -23.834 1.00 91.56 93 GLY A CA 1
ATOM 660 C C . GLY A 1 93 ? 26.212 1.502 -23.789 1.00 91.56 93 GLY A C 1
ATOM 661 O O . GLY A 1 93 ? 25.679 0.471 -23.399 1.00 91.56 93 GLY A O 1
ATOM 662 N N . ALA A 1 94 ? 25.514 2.521 -24.295 1.00 96.06 94 ALA A N 1
ATOM 663 C CA . ALA A 1 94 ? 24.053 2.542 -24.396 1.00 96.06 94 ALA A CA 1
ATOM 664 C C . ALA A 1 94 ? 23.486 1.636 -25.505 1.00 96.06 94 ALA A C 1
ATOM 666 O O . ALA A 1 94 ? 22.548 0.871 -25.284 1.00 96.06 94 ALA A O 1
ATOM 667 N N . ALA A 1 95 ? 24.069 1.680 -26.708 1.00 96.44 95 ALA A N 1
ATOM 668 C CA . ALA A 1 95 ? 23.622 0.893 -27.859 1.00 96.44 95 ALA A CA 1
ATOM 669 C C . ALA A 1 95 ? 23.483 -0.627 -27.603 1.00 96.44 95 ALA A C 1
ATOM 671 O O . ALA A 1 95 ? 22.478 -1.196 -28.040 1.00 96.44 95 ALA A O 1
ATOM 672 N N . PRO A 1 96 ? 24.424 -1.319 -26.922 1.00 95.38 96 PRO A N 1
ATOM 673 C CA . PRO A 1 96 ? 24.280 -2.745 -26.643 1.00 95.38 96 PRO A CA 1
ATOM 674 C C . PRO A 1 96 ? 23.142 -3.077 -25.668 1.00 95.38 96 PRO A C 1
ATOM 676 O O . PRO A 1 96 ? 22.571 -4.154 -25.814 1.00 95.38 96 PRO A O 1
ATOM 679 N N . HIS A 1 97 ? 22.754 -2.185 -24.745 1.00 95.00 97 HIS A N 1
ATOM 680 C CA . HIS A 1 97 ? 21.567 -2.403 -23.902 1.00 95.00 97 HIS A CA 1
ATOM 681 C C . HIS A 1 97 ? 20.294 -2.466 -24.751 1.00 95.00 97 HIS A C 1
ATOM 683 O O . HIS A 1 97 ? 19.544 -3.436 -24.671 1.00 95.00 97 HIS A O 1
ATOM 689 N N . VAL A 1 98 ? 20.108 -1.494 -25.650 1.00 97.12 98 VAL A N 1
ATOM 690 C CA . VAL A 1 98 ? 18.964 -1.476 -26.580 1.00 97.12 98 VAL A CA 1
ATOM 691 C C . VAL A 1 98 ? 18.994 -2.677 -27.527 1.00 97.12 98 VAL A C 1
ATOM 693 O O . VAL A 1 98 ? 17.955 -3.268 -27.806 1.00 97.12 98 VAL A O 1
ATOM 696 N N . ALA A 1 99 ? 20.175 -3.090 -27.997 1.00 97.00 99 ALA A N 1
ATOM 697 C CA . ALA A 1 99 ? 20.306 -4.286 -28.830 1.00 97.00 99 ALA A CA 1
ATOM 698 C C . ALA A 1 99 ? 19.962 -5.581 -28.069 1.00 97.00 99 ALA A C 1
ATOM 700 O O . ALA A 1 99 ? 19.320 -6.466 -28.636 1.00 97.00 99 ALA A O 1
ATOM 701 N N . GLY A 1 100 ? 20.367 -5.691 -26.801 1.00 96.69 100 GLY A N 1
ATOM 702 C CA . GLY A 1 100 ? 20.020 -6.811 -25.925 1.00 96.69 100 GLY A CA 1
ATOM 703 C C . GLY A 1 100 ? 18.519 -6.881 -25.653 1.00 96.69 100 GLY A C 1
ATOM 704 O O . GLY A 1 100 ? 17.913 -7.930 -25.856 1.00 96.69 100 GLY A O 1
ATOM 705 N N . ALA A 1 101 ? 17.901 -5.752 -25.307 1.00 95.88 101 ALA A N 1
ATOM 706 C CA . ALA A 1 101 ? 16.454 -5.651 -25.138 1.00 95.88 101 ALA A CA 1
ATOM 707 C C . ALA A 1 101 ? 15.689 -6.013 -26.418 1.00 95.88 101 ALA A C 1
ATOM 709 O O . ALA A 1 101 ? 14.758 -6.811 -26.378 1.00 95.88 101 ALA A O 1
ATOM 710 N N . ALA A 1 102 ? 16.140 -5.528 -27.579 1.00 96.56 102 ALA A N 1
ATOM 711 C CA . ALA A 1 102 ? 15.565 -5.912 -28.866 1.00 96.56 102 ALA A CA 1
ATOM 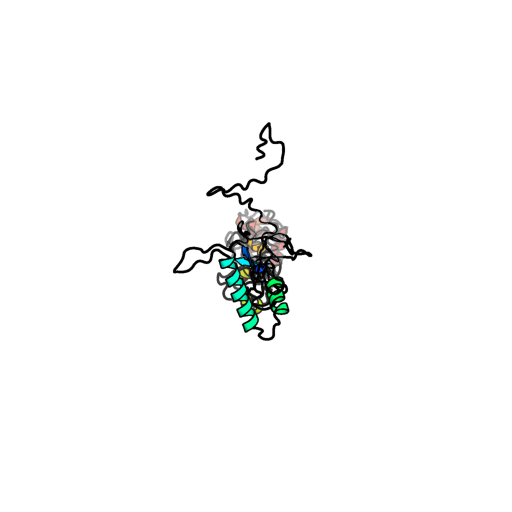712 C C . ALA A 1 102 ? 15.616 -7.433 -29.099 1.00 96.56 102 ALA A C 1
ATOM 714 O O . ALA A 1 102 ? 14.680 -8.009 -29.654 1.00 96.56 102 ALA A O 1
ATOM 715 N N . ALA A 1 103 ? 16.702 -8.091 -28.677 1.00 96.81 103 ALA A N 1
ATOM 716 C CA . ALA A 1 103 ? 16.833 -9.541 -28.769 1.00 96.81 103 ALA A CA 1
ATOM 717 C C . ALA A 1 103 ? 15.876 -10.277 -27.817 1.00 96.81 103 ALA A C 1
ATOM 719 O O . ALA A 1 103 ? 15.315 -11.292 -28.224 1.00 96.81 103 ALA A O 1
ATOM 720 N N . LEU A 1 104 ? 15.653 -9.767 -26.599 1.00 94.81 104 LEU A N 1
ATOM 721 C CA . LEU A 1 104 ? 14.682 -10.328 -25.648 1.00 94.81 104 LEU A CA 1
ATOM 722 C C . LEU A 1 104 ? 13.247 -10.221 -26.180 1.00 94.81 104 LEU A C 1
ATOM 724 O O . LEU A 1 104 ? 12.547 -11.229 -26.256 1.00 94.81 104 LEU A O 1
ATOM 728 N N . VAL A 1 105 ? 12.853 -9.038 -26.659 1.00 93.94 105 VAL A N 1
ATOM 729 C CA . VAL A 1 105 ? 11.528 -8.811 -27.261 1.00 93.94 105 VAL A CA 1
ATOM 730 C C . VAL A 1 105 ? 11.306 -9.732 -28.470 1.00 93.94 105 VAL A C 1
ATOM 732 O O . VAL A 1 105 ? 10.245 -10.339 -28.616 1.00 93.94 105 VAL A O 1
ATOM 735 N N . LEU A 1 106 ? 12.321 -9.907 -29.327 1.00 94.44 106 LEU A N 1
ATOM 736 C CA . LEU A 1 106 ? 12.256 -10.854 -30.447 1.00 94.44 106 LEU A CA 1
ATOM 737 C C . LEU A 1 106 ? 12.215 -12.320 -30.006 1.00 94.44 106 LEU A C 1
ATOM 739 O O . LEU A 1 106 ? 11.593 -13.131 -30.687 1.00 94.44 106 LEU A O 1
ATOM 743 N N . ALA A 1 107 ? 12.885 -12.682 -28.913 1.00 95.12 107 ALA A N 1
ATOM 744 C CA . ALA A 1 107 ? 12.843 -14.044 -28.391 1.00 95.12 107 ALA A CA 1
ATOM 745 C C . ALA A 1 107 ? 11.435 -14.400 -27.894 1.00 95.12 107 ALA A C 1
ATOM 747 O O . ALA A 1 107 ? 10.971 -15.514 -28.138 1.00 95.12 107 ALA A O 1
ATOM 748 N N . GLN A 1 108 ? 10.747 -13.444 -27.264 1.00 91.94 108 GLN A N 1
ATOM 749 C CA . GLN A 1 108 ? 9.366 -13.601 -26.810 1.00 91.94 108 GLN A CA 1
ATOM 750 C C . GLN A 1 108 ? 8.369 -13.574 -27.976 1.00 91.94 108 GLN A C 1
ATOM 752 O O . GLN A 1 108 ? 7.445 -14.385 -28.014 1.00 91.94 108 GLN A O 1
ATOM 757 N N . THR A 1 109 ? 8.591 -12.704 -28.973 1.00 92.81 109 THR A N 1
ATOM 758 C CA . THR A 1 109 ? 7.720 -12.579 -30.155 1.00 92.81 109 THR A CA 1
ATOM 759 C C . THR A 1 109 ? 8.512 -12.664 -31.473 1.00 92.81 109 THR A C 1
ATOM 761 O O . THR A 1 109 ? 8.755 -11.648 -32.135 1.00 92.81 109 THR A O 1
ATOM 764 N N . PRO A 1 110 ? 8.871 -13.878 -31.944 1.00 95.56 110 PRO A N 1
ATOM 765 C CA . PRO A 1 110 ? 9.752 -14.057 -33.109 1.00 95.56 110 PRO A CA 1
ATOM 766 C C . PRO A 1 110 ? 9.189 -13.566 -34.449 1.00 95.56 110 PRO A C 1
ATOM 768 O O . PRO A 1 110 ? 9.929 -13.437 -35.423 1.00 95.56 110 PRO A O 1
ATOM 771 N N . ALA A 1 111 ? 7.878 -13.324 -34.527 1.00 96.31 111 ALA A N 1
ATOM 772 C CA . ALA A 1 111 ? 7.194 -12.889 -35.743 1.00 96.31 111 ALA A CA 1
ATOM 773 C C . ALA A 1 111 ? 7.238 -11.365 -35.976 1.00 96.31 111 ALA A C 1
ATOM 775 O O . ALA A 1 111 ? 6.750 -10.903 -37.011 1.00 96.31 111 ALA A O 1
ATOM 776 N N . LEU A 1 112 ? 7.793 -10.578 -35.043 1.00 95.62 112 LEU A N 1
ATOM 777 C CA . LEU A 1 112 ? 7.849 -9.121 -35.175 1.00 95.62 112 LEU A CA 1
ATOM 778 C C . LEU A 1 112 ? 8.670 -8.696 -36.397 1.00 95.62 112 LEU A C 1
ATOM 780 O O . LEU A 1 112 ? 9.818 -9.095 -36.598 1.00 95.62 112 LEU A O 1
ATOM 784 N N . THR A 1 113 ? 8.094 -7.803 -37.199 1.00 95.88 113 THR A N 1
ATOM 785 C CA . THR A 1 113 ? 8.850 -7.063 -38.215 1.00 95.88 113 THR A CA 1
ATOM 786 C C . THR A 1 113 ? 9.798 -6.061 -37.552 1.00 95.88 113 THR A C 1
ATOM 788 O O . THR A 1 113 ? 9.590 -5.633 -36.418 1.00 95.88 113 THR A O 1
ATOM 791 N N . THR A 1 114 ? 10.813 -5.594 -38.281 1.00 91.81 114 THR A N 1
ATOM 792 C CA . THR A 1 114 ? 11.747 -4.570 -37.775 1.00 91.81 114 THR A CA 1
ATOM 793 C C . THR A 1 114 ? 11.051 -3.264 -37.380 1.00 91.81 114 THR A C 1
ATOM 795 O O . THR A 1 114 ? 11.497 -2.585 -36.458 1.00 91.81 114 THR A O 1
ATOM 798 N N . THR A 1 115 ? 9.951 -2.909 -38.050 1.00 92.81 115 THR A N 1
ATOM 799 C CA . THR A 1 115 ? 9.130 -1.746 -37.695 1.00 92.81 115 THR A CA 1
ATOM 800 C C . THR A 1 115 ? 8.369 -1.975 -36.395 1.00 92.81 115 THR A C 1
ATOM 802 O O . THR A 1 115 ? 8.378 -1.088 -35.549 1.00 92.81 115 THR A O 1
ATOM 805 N N . GLN A 1 116 ? 7.752 -3.145 -36.211 1.00 94.75 116 GLN A N 1
ATOM 806 C CA . GLN A 1 116 ? 7.026 -3.459 -34.976 1.00 94.75 116 GLN A CA 1
ATOM 807 C C . GLN A 1 116 ? 7.974 -3.557 -33.779 1.00 94.75 116 GLN A C 1
ATOM 809 O O . GLN A 1 116 ? 7.686 -2.972 -32.747 1.00 94.75 116 GLN A O 1
ATOM 814 N N . LEU A 1 117 ? 9.140 -4.190 -33.942 1.00 94.94 117 LEU A N 1
ATOM 815 C CA . LEU A 1 117 ? 10.168 -4.241 -32.900 1.00 94.94 117 LEU A CA 1
ATOM 816 C C . LEU A 1 117 ? 10.643 -2.841 -32.498 1.00 94.94 117 LEU A C 1
ATOM 818 O O . LEU A 1 117 ? 10.763 -2.535 -31.318 1.00 94.94 117 LEU A O 1
ATOM 822 N N . ARG A 1 118 ? 10.889 -1.972 -33.486 1.00 94.62 118 ARG A N 1
ATOM 823 C CA . ARG A 1 118 ? 11.228 -0.570 -33.228 1.00 94.62 118 ARG A CA 1
ATOM 824 C C . ARG A 1 118 ? 10.133 0.127 -32.420 1.00 94.62 118 ARG A C 1
ATOM 826 O O . ARG A 1 118 ? 10.465 0.890 -31.528 1.00 94.62 118 ARG A O 1
ATOM 833 N N . GLN A 1 119 ? 8.866 -0.078 -32.777 1.00 93.38 119 GLN A N 1
ATOM 834 C CA . GLN A 1 119 ? 7.747 0.546 -32.074 1.00 93.38 119 GLN A CA 1
ATOM 835 C C . GLN A 1 119 ? 7.608 0.021 -30.648 1.00 93.38 119 GLN A C 1
ATOM 837 O O . GLN A 1 119 ? 7.464 0.843 -29.758 1.00 93.38 119 GLN A O 1
ATOM 842 N N . ALA A 1 120 ? 7.749 -1.287 -30.427 1.00 93.00 120 ALA A N 1
ATOM 843 C CA . ALA A 1 120 ? 7.707 -1.877 -29.091 1.00 93.00 120 ALA A CA 1
ATOM 844 C C . ALA A 1 120 ? 8.742 -1.231 -28.156 1.00 93.00 120 ALA A C 1
ATOM 846 O O . ALA A 1 120 ? 8.381 -0.737 -27.103 1.00 93.00 120 ALA A O 1
ATOM 847 N N . LEU A 1 121 ? 10.004 -1.120 -28.593 1.00 95.56 121 LEU A N 1
ATOM 848 C CA . LEU A 1 121 ? 11.068 -0.505 -27.783 1.00 95.56 121 LEU A CA 1
ATOM 849 C C . LEU A 1 121 ? 10.853 0.992 -27.519 1.00 95.56 121 LEU A C 1
ATOM 851 O O . LEU A 1 121 ? 11.311 1.508 -26.510 1.00 95.56 121 LEU A O 1
ATOM 855 N N . ILE A 1 122 ? 10.245 1.704 -28.471 1.00 94.44 122 ILE A N 1
ATOM 856 C CA . ILE A 1 122 ? 10.008 3.148 -28.372 1.00 94.44 122 ILE A CA 1
ATOM 857 C C . ILE A 1 122 ? 8.807 3.450 -27.474 1.00 94.44 122 ILE A C 1
ATOM 859 O O . ILE A 1 122 ? 8.842 4.426 -26.738 1.00 94.44 122 ILE A O 1
ATOM 863 N N . GLN A 1 123 ? 7.740 2.658 -27.575 1.00 93.06 123 GLN A N 1
ATOM 864 C CA . GLN A 1 123 ? 6.489 2.906 -26.858 1.00 93.06 123 GLN A CA 1
ATOM 865 C C . GLN A 1 123 ? 6.621 2.652 -25.360 1.00 93.06 123 GLN A C 1
ATOM 867 O O . GLN A 1 123 ? 5.955 3.326 -24.589 1.00 93.06 123 GLN A O 1
ATOM 872 N N . THR A 1 124 ? 7.504 1.737 -24.966 1.00 94.12 124 THR A N 1
ATOM 873 C CA . THR A 1 124 ? 7.791 1.444 -23.560 1.00 94.12 124 THR A CA 1
ATOM 874 C C . THR A 1 124 ? 8.969 2.257 -23.024 1.00 94.12 124 THR A C 1
ATOM 876 O O . THR A 1 124 ? 9.403 2.031 -21.905 1.00 94.12 124 THR A O 1
ATOM 879 N N . ALA A 1 125 ? 9.544 3.177 -23.806 1.00 95.69 125 ALA A N 1
ATOM 880 C CA . ALA A 1 125 ? 10.638 4.004 -23.315 1.00 95.69 125 ALA A CA 1
ATOM 881 C C . ALA A 1 125 ? 10.142 4.930 -22.192 1.00 95.69 125 ALA A C 1
ATOM 883 O O . ALA A 1 125 ? 9.119 5.594 -22.341 1.00 95.69 125 ALA A O 1
ATOM 884 N N . ASN A 1 126 ? 10.901 5.003 -21.101 1.00 95.50 126 ASN A N 1
ATOM 885 C CA . ASN A 1 126 ? 10.660 5.963 -20.036 1.00 95.50 126 ASN A CA 1
ATOM 886 C C . ASN A 1 126 ? 11.076 7.356 -20.522 1.00 95.50 126 ASN A C 1
ATOM 888 O O . ASN A 1 126 ? 12.214 7.550 -20.960 1.00 95.50 126 ASN A O 1
ATOM 892 N N . ASP A 1 127 ? 10.171 8.327 -20.470 1.00 94.50 127 ASP A N 1
ATOM 893 C CA . ASP A 1 127 ? 10.413 9.682 -20.957 1.00 94.50 127 ASP A CA 1
ATOM 894 C C . ASP A 1 127 ? 11.156 10.525 -19.913 1.00 94.50 127 ASP A C 1
ATOM 896 O O . ASP A 1 127 ? 10.597 11.032 -18.944 1.00 94.50 127 ASP A O 1
ATOM 900 N N . VAL A 1 128 ? 12.459 10.671 -20.128 1.00 93.75 128 VAL A N 1
ATOM 901 C CA . VAL A 1 128 ? 13.410 11.219 -19.148 1.00 93.75 128 VAL A CA 1
ATOM 902 C C . VAL A 1 128 ? 13.745 12.689 -19.380 1.00 93.75 128 VAL A C 1
ATOM 904 O O . VAL A 1 128 ? 14.622 13.257 -18.722 1.00 93.75 128 VAL A O 1
ATOM 907 N N . SER A 1 129 ? 13.128 13.318 -20.382 1.00 90.81 129 SER A N 1
ATOM 908 C CA . SER A 1 129 ? 13.445 14.693 -20.745 1.00 90.81 129 SER A CA 1
ATOM 909 C C . SER A 1 129 ? 12.193 15.503 -21.063 1.00 90.81 129 SER A C 1
ATOM 911 O O . SER A 1 129 ? 11.370 15.744 -20.185 1.00 90.81 129 SER A O 1
ATOM 913 N N . THR A 1 130 ? 12.104 16.071 -22.264 1.00 90.44 130 THR A N 1
ATOM 914 C CA . THR A 1 130 ? 10.931 16.853 -22.645 1.00 90.44 130 THR A CA 1
ATOM 915 C C . THR A 1 130 ? 9.841 15.894 -23.066 1.00 90.44 130 THR A C 1
ATOM 917 O O . THR A 1 130 ? 10.057 15.178 -24.034 1.00 90.44 130 THR A O 1
ATOM 920 N N . ALA A 1 131 ? 8.678 15.991 -22.414 1.00 92.75 131 ALA A N 1
ATOM 921 C CA . ALA A 1 131 ? 7.514 15.162 -22.700 1.00 92.75 131 ALA A CA 1
ATOM 922 C C . ALA A 1 131 ? 7.297 14.932 -24.212 1.00 92.75 131 ALA A C 1
ATOM 924 O O . ALA A 1 131 ? 7.124 15.886 -24.985 1.00 92.75 131 ALA A O 1
ATOM 925 N N . GLY A 1 132 ? 7.261 13.666 -24.617 1.00 92.81 132 GLY A N 1
ATOM 926 C CA . GLY A 1 132 ? 7.195 13.210 -25.996 1.00 92.81 132 GLY A CA 1
ATOM 927 C C . GLY A 1 132 ? 8.569 13.071 -26.655 1.00 92.81 132 GLY A C 1
ATOM 928 O O . GLY A 1 132 ? 9.578 12.775 -26.035 1.00 92.81 132 GLY A O 1
ATOM 929 N N . PHE A 1 133 ? 8.605 13.237 -27.979 1.00 94.81 133 PHE A N 1
ATOM 930 C CA . PHE A 1 133 ? 9.869 13.154 -28.705 1.00 94.81 133 PHE A CA 1
ATOM 931 C C . PHE A 1 133 ? 10.710 14.419 -28.499 1.00 94.81 133 PHE A C 1
ATOM 933 O O . PHE A 1 133 ? 10.279 15.522 -28.856 1.00 94.81 133 PHE A O 1
ATOM 940 N N . ASP A 1 134 ? 11.969 14.240 -28.110 1.00 94.06 134 ASP A N 1
ATOM 941 C CA . ASP A 1 134 ? 12.979 15.289 -28.093 1.00 94.06 134 ASP A CA 1
ATOM 942 C C . ASP A 1 134 ? 14.258 14.868 -28.853 1.00 94.06 134 ASP A C 1
ATOM 944 O O . ASP A 1 134 ? 14.586 13.695 -29.011 1.00 94.06 134 ASP A O 1
ATOM 948 N N . SER A 1 135 ? 15.010 15.837 -29.386 1.00 93.38 135 SER A N 1
ATOM 949 C CA . SER A 1 135 ? 16.196 15.530 -30.213 1.00 93.38 135 SER A CA 1
ATOM 950 C C . SER A 1 135 ? 17.430 15.086 -29.418 1.00 93.38 135 SER A C 1
ATOM 952 O O . SER A 1 135 ? 18.444 14.749 -30.030 1.00 93.38 135 SER A O 1
ATOM 954 N N . ARG A 1 136 ? 17.374 15.107 -28.088 1.00 93.12 136 ARG A N 1
ATOM 955 C CA . ARG A 1 136 ? 18.455 14.737 -27.176 1.00 93.12 136 ARG A CA 1
ATOM 956 C C . ARG A 1 136 ? 18.307 13.306 -26.677 1.00 93.12 136 ARG A C 1
ATOM 958 O O . ARG A 1 136 ? 19.296 12.576 -26.748 1.00 93.12 136 ARG A O 1
ATOM 965 N N . THR A 1 137 ? 17.112 12.896 -26.244 1.00 95.31 137 THR A N 1
ATOM 966 C CA . THR A 1 137 ? 16.868 11.526 -25.753 1.00 95.31 137 THR A CA 1
ATOM 967 C C . THR A 1 137 ? 15.981 10.659 -26.639 1.00 95.31 137 THR A C 1
ATOM 969 O O . THR A 1 137 ? 15.936 9.442 -26.451 1.00 95.31 137 THR A O 1
ATOM 972 N N . GLY A 1 138 ? 15.376 11.236 -27.677 1.00 95.94 138 GLY A N 1
ATOM 973 C CA . GLY A 1 138 ? 14.434 10.529 -28.534 1.00 95.94 138 GLY A CA 1
ATOM 974 C C . GLY A 1 138 ? 13.072 10.448 -27.862 1.00 95.94 138 GLY A C 1
ATOM 975 O O . GLY A 1 138 ? 12.556 11.467 -27.425 1.00 95.94 138 GLY A O 1
ATOM 976 N N . TYR A 1 139 ? 12.498 9.250 -27.798 1.00 95.88 139 TYR A N 1
ATOM 977 C CA . TYR A 1 139 ? 11.292 8.965 -27.012 1.00 95.88 139 TYR A CA 1
ATOM 978 C C . TYR A 1 139 ? 11.590 8.624 -25.543 1.00 95.88 139 TYR A C 1
ATOM 980 O O . TYR A 1 139 ? 10.681 8.239 -24.823 1.00 95.88 139 TYR A O 1
ATOM 988 N N . GLY A 1 140 ? 12.852 8.731 -25.115 1.00 96.31 140 GLY A N 1
ATOM 989 C CA . GLY A 1 140 ? 13.257 8.463 -23.741 1.00 96.31 140 GLY A CA 1
ATOM 990 C C . GLY A 1 140 ? 14.255 7.316 -23.597 1.00 96.31 140 GLY A C 1
ATOM 991 O O . GLY A 1 140 ? 14.807 6.809 -24.583 1.00 96.31 140 GLY A O 1
ATOM 992 N N . ARG A 1 141 ? 14.539 6.933 -22.352 1.00 96.62 141 ARG A N 1
ATOM 993 C CA . ARG A 1 141 ? 15.416 5.811 -22.010 1.00 96.62 141 ARG A CA 1
ATOM 994 C C . ARG A 1 141 ? 14.670 4.495 -22.213 1.00 96.62 141 ARG A C 1
ATOM 996 O O . ARG A 1 141 ? 13.515 4.364 -21.843 1.00 96.62 141 ARG A O 1
ATOM 1003 N N . LEU A 1 142 ? 15.356 3.496 -22.757 1.00 96.38 142 LEU A N 1
ATOM 1004 C CA . LEU A 1 142 ? 14.892 2.116 -22.801 1.00 96.38 142 LEU A CA 1
ATOM 1005 C C . LEU A 1 142 ? 14.372 1.666 -21.430 1.00 96.38 142 LEU A C 1
ATOM 1007 O O . LEU A 1 142 ? 15.146 1.584 -20.478 1.00 96.38 142 LEU A O 1
ATOM 1011 N N . SER A 1 143 ? 13.100 1.298 -21.410 1.00 95.81 143 SER A N 1
ATOM 1012 C CA . SER A 1 143 ? 12.435 0.562 -20.348 1.00 95.81 143 SER A CA 1
ATOM 1013 C C . SER A 1 143 ? 11.549 -0.476 -21.028 1.00 95.81 143 SER A C 1
ATOM 1015 O O . SER A 1 143 ? 11.046 -0.232 -22.127 1.00 95.81 143 SER A O 1
ATOM 1017 N N . LEU A 1 144 ? 11.489 -1.692 -20.498 1.00 94.19 144 LEU A N 1
ATOM 1018 C CA . LEU A 1 144 ? 10.679 -2.754 -21.094 1.00 94.19 144 LEU A CA 1
ATOM 1019 C C . LEU A 1 144 ? 9.436 -2.954 -20.243 1.00 94.19 144 LEU A C 1
ATOM 1021 O O . LEU A 1 144 ? 9.509 -2.875 -19.025 1.00 94.19 144 LEU A O 1
ATOM 1025 N N . ASP A 1 145 ? 8.335 -3.236 -20.915 1.00 93.25 145 ASP A N 1
ATOM 1026 C CA . ASP A 1 145 ? 7.125 -3.786 -20.321 1.00 93.25 145 ASP A CA 1
ATOM 1027 C C . ASP A 1 145 ? 7.337 -5.305 -20.187 1.00 93.25 145 ASP A C 1
ATOM 1029 O O . ASP A 1 145 ? 7.524 -6.008 -21.193 1.00 93.25 145 ASP A O 1
ATOM 1033 N N . ALA A 1 146 ? 7.480 -5.785 -18.953 1.00 92.62 146 ALA A N 1
ATOM 1034 C CA . ALA A 1 146 ? 7.917 -7.152 -18.680 1.00 92.62 146 ALA A CA 1
ATOM 1035 C C . ALA A 1 146 ? 6.753 -8.152 -18.627 1.00 92.62 146 ALA A C 1
ATOM 1037 O O . ALA A 1 146 ? 6.944 -9.313 -19.017 1.00 92.62 146 ALA A O 1
ATOM 1038 N N . ASP A 1 147 ? 5.568 -7.717 -18.207 1.00 93.88 147 ASP A N 1
ATOM 1039 C CA . ASP A 1 147 ? 4.361 -8.536 -18.051 1.00 93.88 147 ASP A CA 1
ATOM 1040 C C . ASP A 1 147 ? 3.242 -8.212 -19.061 1.00 93.88 147 ASP A C 1
ATOM 1042 O O . ASP A 1 147 ? 2.283 -8.980 -19.179 1.00 93.88 147 ASP A O 1
ATOM 1046 N N . GLN A 1 148 ? 3.462 -7.209 -19.911 1.00 92.69 148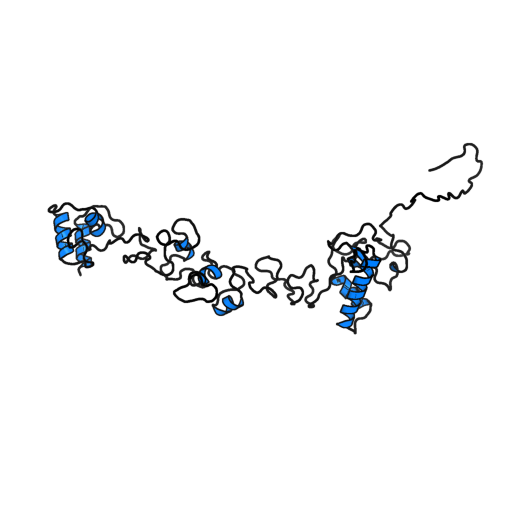 GLN A N 1
ATOM 1047 C CA . GLN A 1 148 ? 2.659 -6.831 -21.075 1.00 92.69 148 GLN A CA 1
ATOM 1048 C C . GLN A 1 148 ? 1.328 -6.155 -20.744 1.00 92.69 148 GLN A C 1
ATOM 1050 O O . GLN A 1 148 ? 0.324 -6.397 -21.429 1.00 92.69 148 GLN A O 1
ATOM 1055 N N . ASP A 1 149 ? 1.315 -5.298 -19.729 1.00 94.31 149 ASP A N 1
ATOM 1056 C CA . ASP A 1 149 ? 0.119 -4.599 -19.261 1.00 94.31 149 ASP A CA 1
ATOM 1057 C C . ASP A 1 149 ? -0.007 -3.139 -19.757 1.00 94.31 149 ASP A C 1
ATOM 1059 O O . ASP A 1 149 ? -1.034 -2.487 -19.537 1.00 94.31 149 ASP A O 1
ATOM 1063 N N . ASN A 1 150 ? 0.954 -2.696 -20.581 1.00 93.50 150 ASN A N 1
ATOM 1064 C CA . ASN A 1 150 ? 1.133 -1.351 -21.147 1.00 93.50 150 ASN A CA 1
ATOM 1065 C C . ASN A 1 150 ? 1.817 -0.318 -20.241 1.00 93.50 150 ASN A C 1
ATOM 1067 O O . ASN A 1 150 ? 1.928 0.842 -20.662 1.00 93.50 150 ASN A O 1
ATOM 1071 N N . TRP A 1 151 ? 2.335 -0.718 -19.085 1.00 94.56 151 TRP A N 1
ATOM 1072 C CA . TRP A 1 151 ? 3.272 0.079 -18.305 1.00 94.56 151 TRP A CA 1
ATOM 1073 C C . TRP A 1 151 ? 4.697 -0.416 -18.532 1.00 94.56 151 TRP A C 1
ATOM 1075 O O . TRP A 1 151 ? 4.964 -1.565 -18.869 1.00 94.56 151 TRP A O 1
ATOM 1085 N N . ASN A 1 152 ? 5.654 0.508 -18.499 1.00 94.56 152 ASN A N 1
ATOM 1086 C CA . ASN A 1 152 ? 7.059 0.122 -18.561 1.00 94.56 152 ASN A CA 1
ATOM 1087 C C . ASN A 1 152 ? 7.593 -0.044 -17.144 1.00 94.56 152 ASN A C 1
ATOM 1089 O O . ASN A 1 152 ? 7.114 0.621 -16.237 1.00 94.56 152 ASN A O 1
ATOM 1093 N N . HIS A 1 153 ? 8.648 -0.839 -16.986 1.00 93.31 153 HIS A N 1
ATOM 1094 C CA . HIS A 1 153 ? 9.249 -1.158 -15.689 1.00 93.31 153 HIS A CA 1
ATOM 1095 C C . HIS A 1 153 ? 9.532 0.041 -14.760 1.00 93.31 153 HIS A C 1
ATOM 1097 O O . HIS A 1 153 ? 9.631 -0.148 -13.556 1.00 93.31 153 HIS A O 1
ATOM 1103 N N . ASP A 1 154 ? 9.721 1.258 -15.285 1.00 92.50 154 ASP A N 1
ATOM 1104 C CA . ASP A 1 154 ? 10.004 2.442 -14.456 1.00 92.50 154 ASP A CA 1
ATOM 1105 C C . ASP A 1 154 ? 8.751 3.195 -13.990 1.00 92.50 154 ASP A C 1
ATOM 1107 O O . ASP A 1 154 ? 8.851 4.086 -13.149 1.00 92.50 154 ASP A O 1
ATOM 1111 N N . GLN A 1 155 ? 7.605 2.905 -14.597 1.00 94.25 155 GLN A N 1
ATOM 1112 C CA . GLN A 1 155 ? 6.309 3.530 -14.330 1.00 94.25 155 GLN A CA 1
ATOM 1113 C C . GLN A 1 155 ? 5.280 2.516 -13.827 1.00 94.25 155 GLN A C 1
ATOM 1115 O O . GLN A 1 155 ? 4.123 2.884 -13.681 1.00 94.25 155 GLN A O 1
ATOM 1120 N N . ASP A 1 156 ? 5.711 1.274 -13.636 1.00 97.12 156 ASP A N 1
ATOM 1121 C CA . ASP A 1 156 ? 4.896 0.134 -13.268 1.00 97.12 156 ASP A CA 1
ATOM 1122 C C . ASP A 1 156 ? 5.101 -0.177 -11.781 1.00 97.12 156 ASP A C 1
ATOM 1124 O O . ASP A 1 156 ? 6.228 -0.460 -11.357 1.00 97.12 156 ASP A O 1
ATOM 1128 N N . ASN A 1 157 ? 4.037 -0.081 -10.990 1.00 97.31 157 ASN A N 1
ATOM 1129 C CA . ASN A 1 157 ? 4.053 -0.410 -9.565 1.00 97.31 157 ASN A CA 1
ATOM 1130 C C . ASN A 1 157 ? 4.014 -1.930 -9.302 1.00 97.31 157 ASN A C 1
ATOM 1132 O O . ASN A 1 157 ? 4.312 -2.356 -8.186 1.00 97.31 157 ASN A O 1
ATOM 1136 N N . CYS A 1 158 ? 3.780 -2.756 -10.331 1.00 97.75 158 CYS A N 1
ATOM 1137 C CA . CYS A 1 158 ? 3.935 -4.208 -10.284 1.00 97.75 158 CYS A CA 1
ATOM 1138 C C . CYS A 1 158 ? 4.682 -4.766 -11.502 1.00 97.75 158 CYS A C 1
ATOM 1140 O O . CYS A 1 158 ? 4.126 -5.557 -12.256 1.00 97.75 158 CYS A O 1
ATOM 1142 N N . PRO A 1 159 ? 6.009 -4.546 -11.623 1.00 96.31 159 PRO A N 1
ATOM 1143 C CA . PRO A 1 159 ? 6.754 -4.807 -12.860 1.00 96.31 159 PRO A CA 1
ATOM 1144 C C . PRO A 1 159 ? 6.813 -6.247 -13.382 1.00 96.31 159 PRO A C 1
ATOM 1146 O O . PRO A 1 159 ? 7.538 -6.520 -14.340 1.00 96.31 159 PRO A O 1
ATOM 1149 N N . LEU A 1 160 ? 6.214 -7.203 -12.678 1.00 95.62 160 LEU A N 1
ATOM 1150 C CA . LEU A 1 160 ? 6.182 -8.621 -13.024 1.00 95.62 160 LEU A CA 1
ATOM 1151 C C . LEU A 1 160 ? 4.758 -9.209 -12.970 1.00 95.62 160 LEU A C 1
ATOM 1153 O O . LEU A 1 160 ? 4.609 -10.406 -13.251 1.00 95.62 160 LEU A O 1
ATOM 1157 N N . ILE A 1 161 ? 3.753 -8.428 -12.565 1.00 97.44 161 ILE A N 1
ATOM 1158 C CA . ILE A 1 161 ? 2.361 -8.850 -12.410 1.00 97.44 161 ILE A CA 1
ATOM 1159 C C . ILE A 1 161 ? 1.459 -7.793 -13.046 1.00 97.44 161 ILE A C 1
ATOM 1161 O O . ILE A 1 161 ? 1.202 -6.757 -12.455 1.00 97.44 161 ILE A O 1
ATOM 1165 N N . ALA A 1 162 ? 0.901 -8.140 -14.207 1.00 97.56 162 ALA A N 1
ATOM 1166 C CA . ALA A 1 162 ? 0.120 -7.219 -15.019 1.00 97.56 162 ALA A CA 1
ATOM 1167 C C . ALA A 1 162 ? -1.057 -6.586 -14.254 1.00 97.56 162 ALA A C 1
ATOM 1169 O O . ALA A 1 162 ? -2.004 -7.293 -13.885 1.00 97.56 162 ALA A O 1
ATOM 1170 N N . ASN A 1 163 ? -1.047 -5.260 -14.134 1.00 97.06 163 ASN A N 1
ATOM 1171 C CA . ASN A 1 163 ? -2.063 -4.443 -13.474 1.00 97.06 163 ASN A CA 1
ATOM 1172 C C . ASN A 1 163 ? -2.208 -3.085 -14.187 1.00 97.06 163 ASN A C 1
ATOM 1174 O O . ASN A 1 163 ? -1.811 -2.017 -13.727 1.00 97.06 163 ASN A O 1
ATOM 1178 N N . ALA A 1 164 ? -2.857 -3.121 -15.353 1.00 97.06 164 ALA A N 1
ATOM 1179 C CA . ALA A 1 164 ? -2.968 -1.959 -16.233 1.00 97.06 164 ALA A CA 1
ATOM 1180 C C . ALA A 1 164 ? -3.651 -0.721 -15.603 1.00 97.06 164 ALA A C 1
ATOM 1182 O O . ALA A 1 164 ? -3.544 0.379 -16.154 1.00 97.06 164 ALA A O 1
ATOM 1183 N N . ASP A 1 165 ? -4.398 -0.891 -14.509 1.00 96.81 165 ASP A N 1
ATOM 1184 C CA . ASP A 1 165 ? -5.019 0.182 -13.728 1.00 96.81 165 ASP A CA 1
ATOM 1185 C C . ASP A 1 165 ? -4.070 0.861 -12.732 1.00 96.81 165 ASP A C 1
ATOM 1187 O O . ASP A 1 165 ? -4.371 1.992 -12.345 1.00 96.81 165 ASP A O 1
ATOM 1191 N N . GLN A 1 166 ? -2.932 0.233 -12.404 1.00 97.31 166 GLN A N 1
ATOM 1192 C CA . GLN A 1 166 ? -1.895 0.741 -11.498 1.00 97.31 166 GLN A CA 1
ATOM 1193 C C . GLN A 1 166 ? -2.490 1.218 -10.172 1.00 97.31 166 GLN A C 1
ATOM 1195 O O . GLN A 1 166 ? -2.157 2.298 -9.680 1.00 97.31 166 GLN A O 1
ATOM 1200 N N . LEU A 1 167 ? -3.445 0.444 -9.646 1.00 97.81 167 LEU A N 1
ATOM 1201 C CA . LEU A 1 167 ? -3.984 0.697 -8.319 1.00 97.81 167 LEU A CA 1
ATOM 1202 C C . LEU A 1 167 ? -2.869 0.478 -7.286 1.00 97.81 167 LEU A C 1
ATOM 1204 O O . LEU A 1 167 ? -2.027 -0.403 -7.472 1.00 97.81 167 LEU A O 1
ATOM 1208 N N . ASP A 1 168 ? -2.827 1.379 -6.317 1.00 97.81 168 ASP A N 1
ATOM 1209 C CA . ASP A 1 168 ? -1.847 1.501 -5.235 1.00 97.81 168 ASP A CA 1
ATOM 1210 C C . ASP A 1 168 ? -2.611 2.201 -4.108 1.00 97.81 168 ASP A C 1
ATOM 1212 O O . ASP A 1 168 ? -2.807 3.429 -4.140 1.00 97.81 168 ASP A O 1
ATOM 1216 N N . THR A 1 169 ? -3.228 1.395 -3.250 1.00 97.94 169 THR A N 1
ATOM 1217 C CA . THR A 1 169 ? -4.211 1.862 -2.271 1.00 97.94 169 THR A CA 1
ATOM 1218 C C . THR A 1 169 ? -3.553 2.630 -1.122 1.00 97.94 169 THR A C 1
ATOM 1220 O O . THR A 1 169 ? -4.085 3.668 -0.700 1.00 97.94 169 THR A O 1
ATOM 1223 N N . ASP A 1 170 ? -2.364 2.221 -0.693 1.00 97.19 170 ASP A N 1
ATOM 1224 C CA . ASP A 1 170 ? -1.633 2.826 0.420 1.00 97.19 170 ASP A CA 1
ATOM 1225 C C . ASP A 1 170 ? -0.581 3.881 -0.008 1.00 97.19 170 ASP A C 1
ATOM 1227 O O . ASP A 1 170 ? -0.129 4.703 0.801 1.00 97.19 170 ASP A O 1
ATOM 1231 N N . THR A 1 171 ? -0.261 3.950 -1.303 1.00 96.88 171 THR A N 1
ATOM 1232 C CA . THR A 1 171 ? 0.672 4.887 -1.949 1.00 96.88 171 THR A CA 1
ATOM 1233 C C . THR A 1 171 ? 2.162 4.653 -1.675 1.00 96.88 171 THR A C 1
ATOM 1235 O O . THR A 1 171 ? 2.961 5.607 -1.740 1.00 96.88 171 THR A O 1
ATOM 1238 N N . ASP A 1 172 ? 2.584 3.415 -1.406 1.00 95.94 172 ASP A N 1
ATOM 1239 C CA . ASP A 1 172 ? 4.000 3.077 -1.200 1.00 95.94 172 ASP A CA 1
ATOM 1240 C C . ASP A 1 172 ? 4.792 2.777 -2.500 1.00 95.94 172 ASP A C 1
ATOM 1242 O O . ASP A 1 172 ? 6.033 2.687 -2.474 1.00 95.94 172 ASP A O 1
ATOM 1246 N N . ASN A 1 173 ? 4.120 2.816 -3.660 1.00 95.12 173 ASN A N 1
ATOM 1247 C CA . ASN A 1 173 ? 4.596 2.458 -5.009 1.00 95.12 173 ASN A CA 1
ATOM 1248 C C . ASN A 1 173 ? 4.720 0.945 -5.287 1.00 95.12 173 ASN A C 1
ATOM 1250 O O . ASN A 1 173 ? 5.300 0.574 -6.318 1.00 95.12 173 ASN A O 1
ATOM 1254 N N . GLN A 1 174 ? 4.217 0.085 -4.410 1.00 97.44 174 GLN A N 1
ATOM 1255 C CA . GLN A 1 174 ? 3.815 -1.286 -4.704 1.00 97.44 174 GLN A CA 1
ATOM 1256 C C . GLN A 1 174 ? 2.343 -1.243 -5.133 1.00 97.44 174 GLN A C 1
ATOM 1258 O O . GLN A 1 174 ? 1.544 -0.509 -4.573 1.00 97.44 174 GLN A O 1
ATOM 1263 N N . GLY A 1 175 ? 1.984 -1.921 -6.221 1.00 97.88 175 GLY A N 1
ATOM 1264 C CA . GLY A 1 175 ? 0.579 -1.972 -6.626 1.00 97.88 175 GLY A CA 1
ATOM 1265 C C . GLY A 1 175 ? -0.172 -3.098 -5.933 1.00 97.88 175 GLY A C 1
ATOM 1266 O O . GLY A 1 175 ? 0.411 -4.157 -5.712 1.00 97.88 175 GLY A O 1
ATOM 1267 N N . ASP A 1 176 ? -1.484 -2.939 -5.763 1.00 98.38 176 ASP A N 1
ATOM 1268 C CA . ASP A 1 176 ? -2.369 -3.926 -5.117 1.00 98.38 176 ASP A CA 1
ATOM 1269 C C . ASP A 1 176 ? -2.268 -5.338 -5.751 1.00 98.38 176 ASP A C 1
ATOM 1271 O O . ASP A 1 176 ? -2.523 -6.383 -5.166 1.00 98.38 176 ASP A O 1
ATOM 1275 N N . ALA A 1 177 ? -1.868 -5.427 -7.025 1.00 97.75 177 ALA A N 1
ATOM 1276 C CA . ALA A 1 177 ? -1.700 -6.719 -7.696 1.00 97.75 177 ALA A CA 1
ATOM 1277 C C . ALA A 1 177 ? -0.475 -7.525 -7.216 1.00 97.75 177 ALA A C 1
ATOM 1279 O O . ALA A 1 177 ? -0.372 -8.726 -7.504 1.00 97.75 177 ALA A O 1
ATOM 1280 N N . CYS A 1 178 ? 0.486 -6.863 -6.578 1.00 97.56 178 CYS A N 1
ATOM 1281 C CA . CYS A 1 178 ? 1.751 -7.427 -6.126 1.00 97.56 178 CYS A CA 1
ATOM 1282 C C . CYS A 1 178 ? 2.122 -7.051 -4.687 1.00 97.56 178 CYS A C 1
ATOM 1284 O O . CYS A 1 178 ? 3.194 -7.480 -4.242 1.00 97.56 178 CYS A O 1
ATOM 1286 N N . ASP A 1 179 ? 1.260 -6.313 -3.993 1.00 98.12 179 ASP A N 1
ATOM 1287 C CA . ASP A 1 179 ? 1.251 -6.192 -2.543 1.00 98.12 179 ASP A CA 1
ATOM 1288 C C . ASP A 1 179 ? 0.558 -7.412 -1.907 1.00 98.12 179 ASP A C 1
ATOM 1290 O O . ASP A 1 179 ? -0.040 -8.247 -2.591 1.00 98.12 179 ASP A O 1
ATOM 1294 N N . ALA A 1 180 ? 0.767 -7.608 -0.613 1.00 97.81 180 ALA A N 1
ATOM 1295 C CA . ALA A 1 180 ? 0.063 -8.595 0.197 1.00 97.81 180 ALA A CA 1
ATOM 1296 C C . ALA A 1 180 ? -0.682 -7.958 1.384 1.00 97.81 180 ALA A C 1
ATOM 1298 O O . ALA A 1 180 ? -1.174 -8.712 2.232 1.00 97.81 180 ALA A O 1
ATOM 1299 N N . ASP A 1 181 ? -0.638 -6.630 1.480 1.00 98.19 181 ASP A N 1
ATOM 1300 C CA . ASP A 1 181 ? -1.250 -5.765 2.489 1.00 98.19 181 ASP A CA 1
ATOM 1301 C C . ASP A 1 181 ? -1.588 -4.428 1.792 1.00 98.19 181 ASP A C 1
ATOM 1303 O O . ASP A 1 181 ? -0.841 -3.454 1.878 1.00 98.19 181 ASP A O 1
ATOM 1307 N N . ASP A 1 182 ? -2.656 -4.440 0.988 1.00 98.50 182 ASP A N 1
ATOM 1308 C CA . ASP A 1 182 ? -2.982 -3.406 -0.010 1.00 98.50 182 ASP A CA 1
ATOM 1309 C C . ASP A 1 182 ? -3.212 -2.006 0.610 1.00 98.50 182 ASP A C 1
ATOM 1311 O O . ASP A 1 182 ? -3.008 -0.987 -0.057 1.00 98.50 182 ASP A O 1
ATOM 1315 N N . ASP A 1 183 ? -3.626 -1.918 1.877 1.00 98.25 183 ASP A N 1
ATOM 1316 C CA . ASP A 1 183 ? -3.810 -0.656 2.609 1.00 98.25 183 ASP A CA 1
ATOM 1317 C C . ASP A 1 183 ? -2.763 -0.388 3.710 1.00 98.25 183 ASP A C 1
ATOM 1319 O O . ASP A 1 183 ? -2.765 0.696 4.316 1.00 98.25 183 ASP A O 1
ATOM 1323 N N . ASN A 1 184 ? -1.828 -1.324 3.900 1.00 97.62 184 ASN A N 1
ATOM 1324 C CA . ASN A 1 184 ? -0.696 -1.268 4.822 1.00 97.62 184 ASN A CA 1
ATOM 1325 C C . ASN A 1 184 ? -1.071 -0.936 6.280 1.00 97.62 184 ASN A C 1
ATOM 1327 O O . ASN A 1 184 ? -0.314 -0.263 7.005 1.00 97.62 184 ASN A O 1
ATOM 1331 N N . ASP A 1 185 ? -2.218 -1.429 6.747 1.00 97.44 185 ASP A N 1
ATOM 1332 C CA . ASP A 1 185 ? -2.621 -1.332 8.152 1.00 97.44 185 ASP A CA 1
ATOM 1333 C C . ASP A 1 185 ? -1.892 -2.348 9.063 1.00 97.44 185 ASP A C 1
ATOM 1335 O O . ASP A 1 185 ? -1.824 -2.169 10.288 1.00 97.44 185 ASP A O 1
ATOM 1339 N N . GLY A 1 186 ? -1.254 -3.358 8.456 1.00 96.38 186 GLY A N 1
ATOM 1340 C CA . GLY A 1 186 ? -0.504 -4.430 9.109 1.00 96.38 186 GLY A CA 1
ATOM 1341 C C . GLY A 1 186 ? -1.201 -5.796 9.101 1.00 96.38 186 GLY A C 1
ATOM 1342 O O . GLY A 1 186 ? -0.616 -6.773 9.603 1.00 96.38 186 GLY A O 1
ATOM 1343 N N . LEU A 1 187 ? -2.422 -5.891 8.571 1.00 97.12 187 LEU A N 1
ATOM 1344 C CA . LEU A 1 187 ? -3.226 -7.097 8.443 1.00 97.12 187 LEU A CA 1
ATOM 1345 C C . LEU A 1 187 ? -3.301 -7.523 6.971 1.00 97.12 187 LEU A C 1
ATOM 1347 O O . LEU A 1 187 ? -4.113 -7.045 6.212 1.00 97.12 187 LEU A O 1
ATOM 1351 N N . ALA A 1 188 ? -2.505 -8.520 6.582 1.00 97.38 188 ALA A N 1
ATOM 1352 C CA . ALA A 1 188 ? -2.453 -8.973 5.187 1.00 97.38 188 ALA A CA 1
ATOM 1353 C C . ALA A 1 188 ? -3.828 -9.333 4.569 1.00 97.38 188 ALA A C 1
ATOM 1355 O O . ALA A 1 188 ? -4.594 -10.081 5.196 1.00 97.38 188 ALA A O 1
ATOM 1356 N N . ASP A 1 189 ? -4.032 -9.027 3.278 1.00 97.94 189 ASP A N 1
ATOM 1357 C CA . ASP A 1 189 ? -5.300 -9.218 2.540 1.00 97.94 189 ASP A CA 1
ATOM 1358 C C . ASP A 1 189 ? -5.871 -10.630 2.676 1.00 97.94 189 ASP A C 1
ATOM 1360 O O . ASP A 1 189 ? -7.078 -10.881 2.707 1.00 97.94 189 ASP A O 1
ATOM 1364 N N . ALA A 1 190 ? -4.981 -11.623 2.727 1.00 96.81 190 ALA A N 1
ATOM 1365 C CA . ALA A 1 190 ? -5.376 -13.019 2.850 1.00 96.81 190 ALA A CA 1
ATOM 1366 C C . ALA A 1 190 ? -6.109 -13.307 4.172 1.00 96.81 190 ALA A C 1
ATOM 1368 O O . ALA A 1 190 ? -6.986 -14.179 4.203 1.00 96.81 190 ALA A O 1
ATOM 1369 N N . LEU A 1 191 ? -5.730 -12.624 5.255 1.00 95.81 191 LEU A N 1
ATOM 1370 C CA . LEU A 1 191 ? -6.391 -12.713 6.553 1.00 95.81 191 LEU A CA 1
ATOM 1371 C C . LEU A 1 191 ? -7.651 -11.850 6.572 1.00 95.81 191 LEU A C 1
ATOM 1373 O O . LEU A 1 191 ? -8.685 -12.337 7.028 1.00 95.81 191 LEU A O 1
ATOM 1377 N N . GLU A 1 192 ? -7.609 -10.659 5.992 1.00 97.62 192 GLU A N 1
AT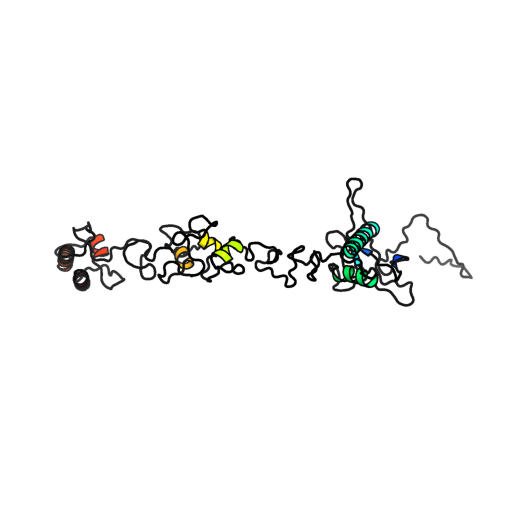OM 1378 C CA . GLU A 1 192 ? -8.772 -9.782 5.875 1.00 97.62 192 GLU A CA 1
ATOM 1379 C C . GLU A 1 192 ? -9.935 -10.437 5.134 1.00 97.62 192 GLU A C 1
ATOM 1381 O O . GLU A 1 192 ? -11.036 -10.583 5.665 1.00 97.62 192 GLU A O 1
ATOM 1386 N N . ILE A 1 193 ? -9.665 -11.011 3.958 1.00 97.12 193 ILE A N 1
ATOM 1387 C CA . ILE A 1 193 ? -10.645 -11.793 3.191 1.00 97.12 193 ILE A CA 1
ATOM 1388 C C . ILE A 1 193 ? -11.194 -12.963 4.024 1.00 97.12 193 ILE A C 1
ATOM 1390 O O . ILE A 1 193 ? -12.350 -13.370 3.856 1.00 97.12 193 ILE A O 1
ATOM 1394 N N . GLN A 1 194 ? -10.370 -13.548 4.898 1.00 96.25 194 GLN A N 1
ATOM 1395 C CA . GLN A 1 194 ? -10.780 -14.661 5.751 1.00 96.25 194 GLN A CA 1
ATOM 1396 C C . GLN A 1 194 ? -11.732 -14.214 6.868 1.00 96.25 194 GLN A C 1
ATOM 1398 O O . GLN A 1 194 ? -12.657 -14.969 7.188 1.00 96.25 194 GLN A O 1
ATOM 1403 N N . ILE A 1 195 ? -11.508 -13.041 7.465 1.00 95.88 195 ILE A N 1
ATOM 1404 C CA . ILE A 1 195 ? -12.330 -12.511 8.566 1.00 95.88 195 ILE A CA 1
ATOM 1405 C C . ILE A 1 195 ? -13.494 -11.640 8.074 1.00 95.88 195 ILE A C 1
ATOM 1407 O O . ILE A 1 195 ? -14.480 -11.487 8.789 1.00 95.88 195 ILE A O 1
ATOM 1411 N N . GLY A 1 196 ? -13.450 -11.203 6.816 1.00 96.88 196 GLY A N 1
ATOM 1412 C CA . GLY A 1 196 ? -14.501 -10.452 6.137 1.00 96.88 196 GLY A CA 1
ATOM 1413 C C . GLY A 1 196 ? -14.285 -8.942 6.094 1.00 96.88 196 GLY A C 1
ATOM 1414 O O . GLY A 1 196 ? -15.216 -8.256 5.666 1.00 96.88 196 GLY A O 1
ATOM 1415 N N . THR A 1 197 ? -13.117 -8.452 6.517 1.00 98.25 197 THR A N 1
ATOM 1416 C CA . THR A 1 197 ? -12.719 -7.048 6.373 1.00 98.25 197 THR A CA 1
ATOM 1417 C C . THR A 1 197 ? -12.358 -6.721 4.922 1.00 98.25 197 THR A C 1
ATOM 1419 O O . THR A 1 197 ? -12.437 -7.591 4.040 1.00 98.25 197 THR A O 1
ATOM 1422 N N . ASN A 1 198 ? -12.098 -5.449 4.633 1.00 98.12 198 ASN A N 1
ATOM 1423 C CA . ASN A 1 198 ? -11.855 -4.959 3.288 1.00 98.12 198 ASN A CA 1
ATOM 1424 C C . ASN A 1 198 ? -10.374 -4.600 3.083 1.00 98.12 198 ASN A C 1
ATOM 1426 O O . ASN A 1 198 ? -10.018 -3.510 3.505 1.00 98.12 198 ASN A O 1
ATOM 1430 N N . PRO A 1 199 ? -9.627 -5.355 2.248 1.00 98.31 199 PRO A N 1
ATOM 1431 C CA . PRO A 1 199 ? -8.195 -5.123 1.996 1.00 98.31 199 PRO A CA 1
ATOM 1432 C C . PRO A 1 199 ? -7.778 -3.753 1.482 1.00 98.31 199 PRO A C 1
ATOM 1434 O O . PRO A 1 199 ? -6.606 -3.460 1.332 1.00 98.31 199 PRO A O 1
ATOM 1437 N N . LEU A 1 200 ? -8.745 -2.922 1.104 1.00 97.88 200 LEU A N 1
ATOM 1438 C CA . LEU A 1 200 ? -8.484 -1.599 0.556 1.00 97.88 200 LEU A CA 1
ATOM 1439 C C . LEU A 1 200 ? -8.782 -0.479 1.562 1.00 97.88 200 LEU A C 1
ATOM 1441 O O . LEU A 1 200 ? -8.883 0.687 1.161 1.00 97.88 200 LEU A O 1
ATOM 1445 N N . LEU A 1 201 ? -9.082 -0.819 2.814 1.00 98.25 201 LEU A N 1
ATOM 1446 C CA . LEU A 1 201 ? -9.483 0.105 3.863 1.00 98.25 201 LEU A CA 1
ATOM 1447 C C . LEU A 1 201 ? -8.892 -0.340 5.196 1.00 98.25 201 LEU A C 1
ATOM 1449 O O . LEU A 1 201 ? -9.473 -1.184 5.862 1.00 98.25 201 LEU A O 1
ATOM 1453 N N . ALA A 1 202 ? -7.874 0.396 5.642 1.00 98.19 202 ALA A N 1
ATOM 1454 C CA . ALA A 1 202 ? -7.224 0.144 6.923 1.00 98.19 202 ALA A CA 1
ATOM 1455 C C . ALA A 1 202 ? -8.182 0.119 8.128 1.00 98.19 202 ALA A C 1
ATOM 1457 O O . ALA A 1 202 ? -7.806 -0.348 9.186 1.00 98.19 202 ALA A O 1
ATOM 1458 N N . ASP A 1 203 ? -9.376 0.697 7.995 1.00 98.12 203 ASP A N 1
ATOM 1459 C CA . ASP A 1 203 ? -10.448 0.732 8.990 1.00 98.12 203 ASP A CA 1
ATOM 1460 C C . ASP A 1 203 ? -11.750 0.377 8.253 1.00 98.12 203 ASP A C 1
ATOM 1462 O O . ASP A 1 203 ? -12.309 1.203 7.506 1.00 98.12 203 ASP A O 1
ATOM 1466 N N . THR A 1 204 ? -12.184 -0.882 8.368 1.00 98.38 204 THR A N 1
ATOM 1467 C CA . THR A 1 204 ? -13.295 -1.407 7.566 1.00 98.38 204 THR A CA 1
ATOM 1468 C C . THR A 1 204 ? -14.646 -0.827 7.985 1.00 98.38 204 THR A C 1
ATOM 1470 O O . THR A 1 204 ? -15.513 -0.592 7.124 1.00 98.38 204 THR A O 1
ATOM 1473 N N . ASP A 1 205 ? -14.869 -0.607 9.278 1.00 97.75 205 ASP A N 1
ATOM 1474 C CA . ASP A 1 205 ? -16.157 -0.147 9.801 1.00 97.75 205 ASP A CA 1
ATOM 1475 C C . ASP A 1 205 ? -16.230 1.367 10.074 1.00 97.75 205 ASP A C 1
ATOM 1477 O O . ASP A 1 205 ? -17.334 1.930 10.156 1.00 97.75 205 ASP A O 1
ATOM 1481 N N . GLY A 1 206 ? -15.085 2.044 10.045 1.00 97.56 206 GLY A N 1
ATOM 1482 C CA . GLY A 1 206 ? -14.942 3.490 10.068 1.00 97.56 206 GLY A CA 1
ATOM 1483 C C . GLY A 1 206 ? -15.020 4.108 11.461 1.00 97.56 206 GLY A C 1
ATOM 1484 O O . GLY A 1 206 ? -15.447 5.272 11.558 1.00 97.56 206 GLY A O 1
ATOM 1485 N N . ASP A 1 207 ? -14.700 3.365 12.521 1.00 96.69 207 ASP A N 1
ATOM 1486 C CA . ASP A 1 207 ? -14.746 3.856 13.902 1.00 96.69 207 ASP A CA 1
ATOM 1487 C C . ASP A 1 207 ? -13.480 4.627 14.333 1.00 96.69 207 ASP A C 1
ATOM 1489 O O . ASP A 1 207 ? -13.534 5.444 15.263 1.00 96.69 207 ASP A O 1
ATOM 1493 N N . GLY A 1 208 ? -12.382 4.473 13.586 1.00 95.75 208 GLY A N 1
ATOM 1494 C CA . GLY A 1 208 ? -11.092 5.111 13.828 1.00 95.75 208 GLY A CA 1
ATOM 1495 C C . GLY A 1 208 ? -9.991 4.188 14.361 1.00 95.75 208 GLY A C 1
ATOM 1496 O O . GLY A 1 208 ? -8.867 4.679 14.550 1.00 95.75 208 GLY A O 1
ATOM 1497 N N . LEU A 1 209 ? -10.272 2.909 14.609 1.00 96.44 209 LEU A N 1
ATOM 1498 C CA . LEU A 1 209 ? -9.283 1.847 14.808 1.00 96.44 209 LEU A CA 1
ATOM 1499 C C . LEU A 1 209 ? -8.998 1.143 13.480 1.00 96.44 209 LEU A C 1
ATOM 1501 O O . LEU A 1 209 ? -9.802 1.197 12.563 1.00 96.44 209 LEU A O 1
ATOM 1505 N N . SER A 1 210 ? -7.805 0.559 13.346 1.00 97.38 210 SER A N 1
ATOM 1506 C CA . SER A 1 210 ? -7.491 -0.224 12.151 1.00 97.38 210 SER A CA 1
ATOM 1507 C C . SER A 1 210 ? -7.858 -1.690 12.344 1.00 97.38 210 SER A C 1
ATOM 1509 O O . SER A 1 210 ? -7.750 -2.190 13.470 1.00 97.38 210 SER A O 1
ATOM 1511 N N . ASP A 1 211 ? -8.148 -2.403 11.259 1.00 97.75 211 ASP A N 1
ATOM 1512 C CA . ASP A 1 211 ? -8.514 -3.822 11.311 1.00 97.75 211 ASP A CA 1
ATOM 1513 C C . ASP A 1 211 ? -7.405 -4.643 12.000 1.00 97.75 211 ASP A C 1
ATOM 1515 O O . ASP A 1 211 ? -7.659 -5.502 12.857 1.00 97.75 211 ASP A O 1
ATOM 1519 N N . TYR A 1 212 ? -6.137 -4.329 11.706 1.00 97.12 212 TYR A N 1
ATOM 1520 C CA . TYR A 1 212 ? -4.979 -4.880 12.411 1.00 97.12 212 TYR A CA 1
ATOM 1521 C C . TYR A 1 212 ? -5.035 -4.650 13.925 1.00 97.12 212 TYR A C 1
ATOM 1523 O O . TYR A 1 212 ? -4.737 -5.567 14.696 1.00 97.12 212 TYR A O 1
ATOM 1531 N N . PHE A 1 213 ? -5.349 -3.429 14.370 1.00 96.62 213 PHE A N 1
ATOM 1532 C CA . PHE A 1 213 ? -5.364 -3.086 15.792 1.00 96.62 213 PHE A CA 1
ATOM 1533 C C . PHE A 1 213 ? -6.413 -3.913 16.533 1.00 96.62 213 PHE A C 1
ATOM 1535 O O . PHE A 1 213 ? -6.128 -4.455 17.604 1.00 96.62 213 PHE A O 1
ATOM 1542 N N . GLU A 1 214 ? -7.591 -4.044 15.935 1.00 97.00 214 GLU A N 1
ATOM 1543 C CA . GLU A 1 214 ? -8.721 -4.768 16.500 1.00 97.00 214 GLU A CA 1
ATOM 1544 C C . GLU A 1 214 ? -8.450 -6.270 16.595 1.00 97.00 214 GLU A C 1
ATOM 1546 O O . GLU A 1 214 ? -8.628 -6.869 17.659 1.00 97.00 214 GLU A O 1
ATOM 1551 N N . VAL A 1 215 ? -7.903 -6.866 15.529 1.00 96.88 215 VAL A N 1
ATOM 1552 C CA . VAL A 1 215 ? -7.487 -8.281 15.492 1.00 96.88 215 VAL A CA 1
ATOM 1553 C C . VAL A 1 215 ? -6.295 -8.563 16.409 1.00 96.88 215 VAL A C 1
ATOM 1555 O O . VAL A 1 215 ? -6.092 -9.698 16.834 1.00 96.88 215 VAL A O 1
ATOM 1558 N N . ALA A 1 216 ? -5.472 -7.559 16.703 1.00 96.00 216 ALA A N 1
ATOM 1559 C CA . ALA A 1 216 ? -4.310 -7.689 17.574 1.00 96.00 216 ALA A CA 1
ATOM 1560 C C . ALA A 1 216 ? -4.583 -7.260 19.022 1.00 96.00 216 ALA A C 1
ATOM 1562 O O . ALA A 1 216 ? -3.623 -7.145 19.796 1.00 96.00 216 ALA A O 1
ATOM 1563 N N . PHE A 1 217 ? -5.841 -7.016 19.400 1.00 95.31 217 PHE A N 1
ATOM 1564 C CA . PHE A 1 217 ? -6.193 -6.471 20.710 1.00 95.31 217 PHE A CA 1
ATOM 1565 C C . PHE A 1 217 ? -5.752 -7.382 21.867 1.00 95.31 217 PHE A C 1
ATOM 1567 O O . PHE A 1 217 ? -5.208 -6.900 22.866 1.00 95.31 217 PHE A O 1
ATOM 1574 N N . ASP A 1 218 ? -5.856 -8.706 21.708 1.00 93.25 218 ASP A N 1
ATOM 1575 C CA . ASP A 1 218 ? -5.342 -9.680 22.682 1.00 93.25 218 ASP A CA 1
ATOM 1576 C C . ASP A 1 218 ? -3.796 -9.834 22.673 1.00 93.25 218 ASP A C 1
ATOM 1578 O O . ASP A 1 218 ? -3.211 -10.561 23.491 1.00 93.25 218 ASP A O 1
ATOM 1582 N N . GLY A 1 219 ? -3.115 -9.133 21.760 1.00 92.44 219 GLY A N 1
ATOM 1583 C CA . GLY A 1 219 ? -1.679 -9.203 21.496 1.00 92.44 219 GLY A CA 1
ATOM 1584 C C . GLY A 1 219 ? -1.265 -10.206 20.409 1.00 92.44 219 GLY A C 1
ATOM 1585 O O . GLY A 1 219 ? -0.059 -10.444 20.247 1.00 92.44 219 GLY A O 1
ATOM 1586 N N . ASN A 1 220 ? -2.207 -10.810 19.677 1.00 90.94 220 ASN A N 1
ATOM 1587 C CA . ASN A 1 220 ? -1.967 -11.818 18.644 1.00 90.94 220 ASN A CA 1
ATOM 1588 C C . ASN A 1 220 ? -2.672 -11.505 17.306 1.00 90.94 220 ASN A C 1
ATOM 1590 O O . ASN A 1 220 ? -3.653 -12.133 16.922 1.00 90.94 220 ASN A O 1
ATOM 1594 N N . ALA A 1 221 ? -2.014 -10.694 16.477 1.00 88.81 221 ALA A N 1
ATOM 1595 C CA . ALA A 1 221 ? -2.458 -10.380 15.113 1.00 88.81 221 ALA A CA 1
ATOM 1596 C C . ALA A 1 221 ? -2.526 -11.579 14.132 1.00 88.81 221 ALA A C 1
ATOM 1598 O O . ALA A 1 221 ? -2.913 -11.426 12.979 1.00 88.81 221 ALA A O 1
ATOM 1599 N N . ALA A 1 222 ? -2.095 -12.786 14.525 1.00 90.06 222 ALA A N 1
ATOM 1600 C CA . ALA A 1 222 ? -2.075 -13.934 13.614 1.00 90.06 222 ALA A CA 1
ATOM 1601 C C . ALA A 1 222 ? -3.444 -14.616 13.452 1.00 90.06 222 ALA A C 1
ATOM 1603 O O . ALA A 1 222 ? -3.585 -15.480 12.579 1.00 90.06 222 ALA A O 1
ATOM 1604 N N . ALA A 1 223 ? -4.414 -14.319 14.323 1.00 90.69 223 ALA A N 1
ATOM 1605 C CA . ALA A 1 223 ? -5.746 -14.903 14.240 1.00 90.69 223 ALA A CA 1
ATOM 1606 C C . ALA A 1 223 ? -6.778 -14.101 15.034 1.00 90.69 223 ALA A C 1
ATOM 1608 O O . ALA A 1 223 ? -6.630 -13.968 16.242 1.00 90.69 223 ALA A O 1
ATOM 1609 N N . TYR A 1 224 ? -7.877 -13.746 14.369 1.00 95.19 224 TYR A N 1
ATOM 1610 C CA . TYR A 1 224 ? -9.057 -13.184 15.014 1.00 95.19 224 TYR A CA 1
ATOM 1611 C C . TYR A 1 224 ? -9.760 -14.200 15.932 1.00 95.19 224 TYR A C 1
ATOM 1613 O O . TYR A 1 224 ? -10.122 -15.313 15.515 1.00 95.19 224 TYR A O 1
ATOM 1621 N N . THR A 1 225 ? -9.987 -13.797 17.178 1.00 95.19 225 THR A N 1
ATOM 1622 C CA . THR A 1 225 ? -10.561 -14.581 18.267 1.00 95.19 225 THR A CA 1
ATOM 1623 C C . THR A 1 225 ? -11.738 -13.834 18.892 1.00 95.19 225 THR A C 1
ATOM 1625 O O . THR A 1 225 ? -11.584 -12.955 19.734 1.00 95.19 225 THR A O 1
ATOM 1628 N N . VAL A 1 226 ? -12.955 -14.265 18.548 1.00 92.50 226 VAL A N 1
ATOM 1629 C CA . VAL A 1 226 ? -14.201 -13.683 19.075 1.00 92.50 226 VAL A CA 1
ATOM 1630 C C . VAL A 1 226 ? -14.198 -13.621 20.608 1.00 92.50 226 VAL A C 1
ATOM 1632 O O . VAL A 1 226 ? -14.082 -14.655 21.277 1.00 92.50 226 VAL A O 1
ATOM 1635 N N . GLY A 1 227 ? -14.393 -12.414 21.144 1.00 90.12 227 GLY A N 1
ATOM 1636 C CA . GLY A 1 227 ? -14.473 -12.126 22.579 1.00 90.12 227 GLY A CA 1
ATOM 1637 C C . GLY A 1 227 ? -13.122 -11.989 23.288 1.00 90.12 227 GLY A C 1
ATOM 1638 O O . GLY A 1 227 ? -13.109 -11.756 24.494 1.00 90.12 227 GLY A O 1
ATOM 1639 N N . ALA A 1 228 ? -12.008 -12.173 22.578 1.00 94.50 228 ALA A N 1
ATOM 1640 C CA . ALA A 1 228 ? -10.685 -11.727 23.017 1.00 94.50 228 ALA A CA 1
ATOM 1641 C C . ALA A 1 228 ? -10.222 -10.502 22.217 1.00 94.50 228 ALA A C 1
ATOM 1643 O O . ALA A 1 228 ? -9.528 -9.660 22.776 1.00 94.50 228 ALA A O 1
ATOM 1644 N N . ASP A 1 229 ? -10.658 -10.414 20.960 1.00 96.31 229 ASP A N 1
ATOM 1645 C CA . ASP A 1 229 ? -10.384 -9.317 20.040 1.00 96.31 229 ASP A CA 1
ATOM 1646 C C . ASP A 1 229 ? -11.616 -8.438 19.820 1.00 96.31 229 ASP A C 1
ATOM 1648 O O . ASP A 1 229 ? -12.755 -8.895 20.006 1.00 96.31 229 ASP A O 1
ATOM 1652 N N . LEU A 1 230 ? -11.355 -7.210 19.376 1.00 97.25 230 LEU A N 1
ATOM 1653 C CA . LEU A 1 230 ? -12.364 -6.269 18.897 1.00 97.25 230 LEU A CA 1
ATOM 1654 C C . LEU A 1 230 ? -12.872 -6.710 17.524 1.00 97.25 230 LEU A C 1
ATOM 1656 O O . LEU A 1 230 ? -12.180 -7.436 16.808 1.00 97.25 230 LEU A O 1
ATOM 1660 N N . ASN A 1 231 ? -14.109 -6.377 17.183 1.00 97.06 231 ASN A N 1
ATOM 1661 C CA . ASN A 1 231 ? -14.740 -6.804 15.946 1.00 97.06 231 ASN A CA 1
ATOM 1662 C C . ASN A 1 231 ? -14.552 -5.758 14.831 1.00 97.06 231 ASN A C 1
ATOM 1664 O O . ASN A 1 231 ? -15.399 -4.878 14.740 1.00 97.06 231 ASN A O 1
ATOM 1668 N N . PRO A 1 232 ? -13.642 -5.982 13.859 1.00 97.62 232 PRO A N 1
ATOM 1669 C CA . PRO A 1 232 ? -13.328 -5.013 12.792 1.00 97.62 232 PRO A CA 1
ATOM 1670 C C . PRO A 1 232 ? -14.437 -4.802 11.750 1.00 97.62 232 PRO A C 1
ATOM 1672 O O . PRO A 1 232 ? -14.255 -4.225 10.683 1.00 97.62 232 PRO A O 1
ATOM 1675 N N . LEU A 1 233 ? -15.615 -5.373 11.993 1.00 97.81 233 LEU A N 1
ATOM 1676 C CA . LEU A 1 233 ? -16.803 -5.216 11.157 1.00 97.81 233 LEU A CA 1
ATOM 1677 C C . LEU A 1 233 ? -17.927 -4.473 11.883 1.00 97.81 233 LEU A C 1
ATOM 1679 O O . LEU A 1 233 ? -19.039 -4.370 11.341 1.00 97.81 233 LEU A O 1
ATOM 1683 N N . ALA A 1 234 ? -17.700 -4.053 13.123 1.00 97.81 234 ALA A N 1
ATOM 1684 C CA . ALA A 1 234 ? -18.662 -3.323 13.915 1.00 97.81 234 ALA A CA 1
ATOM 1685 C C . ALA A 1 234 ? -17.948 -2.368 14.866 1.00 97.81 234 ALA A C 1
ATOM 1687 O O . ALA A 1 234 ? -17.426 -2.806 15.879 1.00 97.81 234 ALA A O 1
ATOM 1688 N N . ALA A 1 235 ? -18.149 -1.076 14.607 1.00 97.81 235 ALA A N 1
ATOM 1689 C CA . ALA A 1 235 ? -17.608 0.028 15.387 1.00 97.81 235 ALA A CA 1
ATOM 1690 C C . ALA A 1 235 ? -17.855 -0.041 16.905 1.00 97.81 235 ALA A C 1
ATOM 1692 O O . ALA A 1 235 ? -17.316 0.776 17.625 1.00 97.81 235 ALA A O 1
ATOM 1693 N N . ASP A 1 236 ? -18.751 -0.911 17.366 1.00 97.62 236 ASP A N 1
ATOM 1694 C CA . ASP A 1 236 ? -19.163 -1.114 18.754 1.00 97.62 236 ASP A CA 1
ATOM 1695 C C . ASP A 1 236 ? -19.213 -2.635 18.975 1.00 97.62 236 ASP A C 1
ATOM 1697 O O . ASP A 1 236 ? -20.155 -3.317 18.529 1.00 97.62 236 ASP A O 1
ATOM 1701 N N . THR A 1 237 ? -18.146 -3.179 19.561 1.00 97.44 237 THR A N 1
ATOM 1702 C CA . THR A 1 237 ? -17.924 -4.624 19.676 1.00 97.44 237 THR A CA 1
ATOM 1703 C C . THR A 1 237 ? -18.889 -5.286 20.653 1.00 97.44 237 THR A C 1
ATOM 1705 O O . THR A 1 237 ? -19.374 -6.400 20.391 1.00 97.44 237 THR A O 1
ATOM 1708 N N . ASP A 1 238 ? -19.186 -4.637 21.776 1.00 96.25 238 ASP A N 1
ATOM 1709 C CA . ASP A 1 238 ? -20.013 -5.207 22.840 1.00 96.25 238 ASP A CA 1
ATOM 1710 C C . ASP A 1 238 ? -21.495 -4.783 22.784 1.00 96.25 238 ASP A C 1
ATOM 1712 O O . ASP A 1 238 ? -22.361 -5.445 23.377 1.00 96.25 238 ASP A O 1
ATOM 1716 N N . GLY A 1 239 ? -21.815 -3.783 21.964 1.00 96.12 239 GLY A N 1
ATOM 1717 C CA . GLY A 1 239 ? -23.164 -3.339 21.646 1.00 96.12 239 GLY A CA 1
ATOM 1718 C C . GLY A 1 239 ? -23.756 -2.357 22.654 1.00 96.12 239 GLY A C 1
ATOM 1719 O O . GLY A 1 239 ? -24.994 -2.284 22.752 1.00 96.12 239 GLY A O 1
ATOM 1720 N N . ASP A 1 240 ? -22.930 -1.648 23.423 1.00 94.25 240 ASP A N 1
ATOM 1721 C CA . ASP A 1 240 ? -23.376 -0.677 24.421 1.00 94.25 240 ASP A CA 1
ATOM 1722 C C . ASP A 1 240 ? -23.637 0.732 23.851 1.00 94.25 240 ASP A C 1
ATOM 1724 O O . ASP A 1 240 ? -24.213 1.564 24.552 1.00 94.25 240 ASP A O 1
ATOM 1728 N N . THR A 1 241 ? -23.359 0.977 22.563 1.00 95.75 241 THR A N 1
ATOM 1729 C CA . THR A 1 241 ? -23.462 2.238 21.790 1.00 95.75 241 THR A CA 1
ATOM 1730 C C . THR A 1 241 ? -22.290 3.217 21.874 1.00 95.75 241 THR A C 1
ATOM 1732 O O . THR A 1 241 ? -22.337 4.248 21.183 1.00 95.75 241 THR A O 1
ATOM 1735 N N . LEU A 1 242 ? -21.268 2.943 22.680 1.00 95.88 242 LEU A N 1
ATOM 1736 C CA . LEU A 1 242 ? -19.953 3.554 22.517 1.00 95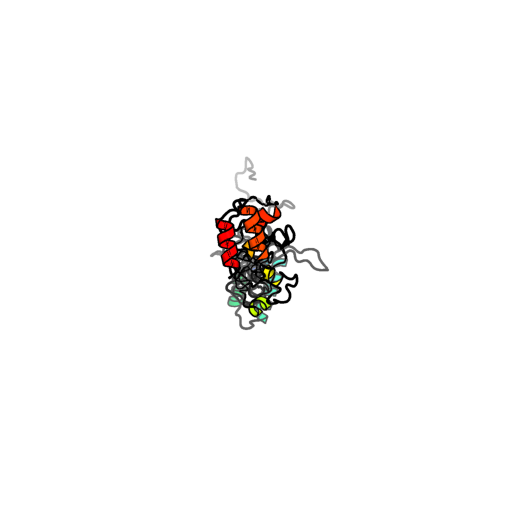.88 242 LEU A CA 1
ATOM 1737 C C . LEU A 1 242 ? -19.196 2.800 21.427 1.00 95.88 242 LEU A C 1
ATOM 1739 O O . LEU A 1 242 ? -19.452 1.631 21.187 1.00 95.88 242 LEU A O 1
ATOM 1743 N N . SER A 1 243 ? -18.349 3.514 20.684 1.00 97.25 243 SER A N 1
ATOM 1744 C CA . SER A 1 243 ? -17.480 2.840 19.728 1.00 97.25 243 SER A CA 1
ATOM 1745 C C . SER A 1 243 ? -16.202 2.389 20.412 1.00 97.25 243 SER A C 1
ATOM 1747 O O . SER A 1 243 ? -15.748 3.070 21.339 1.00 97.25 243 SER A O 1
ATOM 1749 N N . ASP A 1 244 ? -15.561 1.356 19.885 1.00 97.12 244 ASP A N 1
ATOM 1750 C CA . ASP A 1 244 ? -14.327 0.816 20.443 1.00 97.12 244 ASP A CA 1
ATOM 1751 C C . ASP A 1 244 ? -13.241 1.905 20.525 1.00 97.12 244 ASP A C 1
ATOM 1753 O O . ASP A 1 244 ? -12.581 2.093 21.555 1.00 97.12 244 ASP A O 1
ATOM 1757 N N . PHE A 1 245 ? -13.118 2.733 19.477 1.00 96.75 245 PHE A N 1
ATOM 1758 C CA . PHE A 1 245 ? -12.255 3.917 19.507 1.00 96.75 245 PHE A CA 1
ATOM 1759 C C . PHE A 1 245 ? -12.591 4.882 20.659 1.00 96.75 245 PHE A C 1
ATOM 1761 O O . PHE A 1 245 ? -11.691 5.455 21.281 1.00 96.75 245 PHE A O 1
ATOM 1768 N N . ALA A 1 246 ? -13.878 5.131 20.924 1.00 96.44 246 ALA A N 1
ATOM 1769 C CA . ALA A 1 246 ? -14.314 6.094 21.934 1.00 96.44 246 ALA A CA 1
ATOM 1770 C C . ALA A 1 246 ? -13.997 5.609 23.353 1.00 96.44 246 ALA A C 1
ATOM 1772 O O . ALA A 1 246 ? -13.621 6.418 24.205 1.00 96.44 246 ALA A O 1
ATOM 1773 N N . GLU A 1 247 ? -14.109 4.308 23.581 1.00 96.81 247 GLU A N 1
ATOM 1774 C CA . GLU A 1 247 ? -13.777 3.654 24.841 1.00 96.81 247 GLU A CA 1
ATOM 1775 C C . GLU A 1 247 ? -12.275 3.693 25.132 1.00 96.81 247 GLU A C 1
ATOM 1777 O O . GLU A 1 247 ? -11.860 4.105 26.221 1.00 96.81 247 GLU A O 1
ATOM 1782 N N . LEU A 1 248 ? -11.451 3.391 24.124 1.00 96.25 248 LEU A N 1
ATOM 1783 C CA . LEU A 1 248 ? -9.989 3.486 24.210 1.00 96.25 248 LEU A CA 1
ATOM 1784 C C . LEU A 1 248 ? -9.466 4.923 24.271 1.00 96.25 248 LEU A C 1
ATOM 1786 O O . LEU A 1 248 ? -8.327 5.158 24.660 1.00 96.25 248 LEU A O 1
ATOM 1790 N N . ALA A 1 249 ? -10.273 5.899 23.863 1.00 95.50 249 ALA A N 1
ATOM 1791 C CA . ALA A 1 249 ? -9.943 7.316 23.946 1.00 95.50 249 ALA A CA 1
ATOM 1792 C C . ALA A 1 249 ? -10.604 8.016 25.146 1.00 95.50 249 ALA A C 1
ATOM 1794 O O . ALA A 1 249 ? -10.567 9.252 25.215 1.00 95.50 249 ALA A O 1
ATOM 1795 N N . TYR A 1 250 ? -11.206 7.270 26.080 1.00 94.38 250 TYR A N 1
ATOM 1796 C CA . TYR A 1 250 ? -11.976 7.833 27.192 1.00 94.38 250 TYR A CA 1
ATOM 1797 C C . TYR A 1 250 ? -11.143 8.782 28.072 1.00 94.38 250 TYR A C 1
ATOM 1799 O O . TYR A 1 250 ? -11.627 9.839 28.494 1.00 94.38 250 TYR A O 1
ATOM 1807 N N . ASP A 1 251 ? -9.857 8.486 28.277 1.00 91.44 251 ASP A N 1
ATOM 1808 C CA . ASP A 1 251 ? -8.935 9.341 29.035 1.00 91.44 251 ASP A CA 1
ATOM 1809 C C . ASP A 1 251 ? -8.442 10.592 28.261 1.00 91.44 251 ASP A C 1
ATOM 1811 O O . ASP A 1 251 ? -7.727 11.450 28.799 1.00 91.44 251 ASP A O 1
ATOM 1815 N N . GLY A 1 252 ? -8.866 10.735 27.001 1.00 91.75 252 GLY A N 1
ATOM 1816 C CA . GLY A 1 252 ? -8.471 11.792 26.074 1.00 91.75 252 GLY A CA 1
ATOM 1817 C C . GLY A 1 252 ? -7.184 11.504 25.296 1.00 91.75 252 GLY A C 1
ATOM 1818 O O . GLY A 1 252 ? -6.728 12.376 24.544 1.00 91.75 252 GLY A O 1
ATOM 1819 N N . THR A 1 253 ? -6.591 10.321 25.459 1.00 88.94 253 THR A N 1
ATOM 1820 C CA . THR A 1 253 ? -5.419 9.846 24.724 1.00 88.94 253 THR A CA 1
ATOM 1821 C C . THR A 1 253 ? -5.727 8.549 23.974 1.00 88.94 253 THR A C 1
ATOM 1823 O O . THR A 1 253 ? -5.571 7.469 24.521 1.00 88.94 253 THR A O 1
ATOM 1826 N N . PRO A 1 254 ? -6.098 8.637 22.681 1.00 84.06 254 PRO A N 1
ATOM 1827 C CA . PRO A 1 254 ? -6.319 7.448 21.864 1.00 84.06 254 PRO A CA 1
ATOM 1828 C C . PRO A 1 254 ? -5.061 6.574 21.807 1.00 84.06 254 PRO A C 1
ATOM 1830 O O . PRO A 1 254 ? -3.951 7.098 21.620 1.00 84.06 254 PRO A O 1
ATOM 1833 N N . GLY A 1 255 ? -5.220 5.255 21.923 1.00 84.00 255 GLY A N 1
ATOM 1834 C CA . GLY A 1 255 ? -4.103 4.325 21.808 1.00 84.00 255 GLY A CA 1
ATOM 1835 C C . GLY A 1 255 ? -4.386 2.928 22.349 1.00 84.00 255 GLY A C 1
ATOM 1836 O O . GLY A 1 255 ? -5.489 2.409 22.256 1.00 84.00 255 GLY A O 1
ATOM 1837 N N . ALA A 1 256 ? -3.333 2.293 22.869 1.00 88.25 256 ALA A N 1
ATOM 1838 C CA . ALA A 1 256 ? -3.435 0.969 23.467 1.00 88.25 256 ALA A CA 1
ATOM 1839 C C . ALA A 1 256 ? -4.253 1.026 24.759 1.00 88.25 256 ALA A C 1
ATOM 1841 O O . ALA A 1 256 ? -4.004 1.907 25.572 1.00 88.25 256 ALA A O 1
ATOM 1842 N N . TYR A 1 257 ? -5.111 0.029 24.972 1.00 92.25 257 TYR A N 1
ATOM 1843 C CA . TYR A 1 257 ? -5.940 -0.092 26.168 1.00 92.25 257 TYR A CA 1
ATOM 1844 C C . TYR A 1 257 ? -5.135 0.027 27.475 1.00 92.25 257 TYR A C 1
ATOM 1846 O O . TYR A 1 257 ? -4.209 -0.755 27.745 1.00 92.25 257 TYR A O 1
ATOM 1854 N N . LEU A 1 258 ? -5.512 0.999 28.304 1.00 93.06 258 LEU A N 1
ATOM 1855 C CA . LEU A 1 258 ? -4.974 1.275 29.630 1.00 93.06 258 LEU A CA 1
ATOM 1856 C C . LEU A 1 258 ? -6.048 1.008 30.703 1.00 93.06 258 LEU A C 1
ATOM 1858 O O . LEU A 1 258 ? -6.887 1.864 30.996 1.00 93.06 258 LEU A O 1
ATOM 1862 N N . PRO A 1 259 ? -5.996 -0.158 31.377 1.00 90.00 259 PRO A N 1
ATOM 1863 C CA . PRO A 1 259 ? -6.955 -0.489 32.424 1.00 90.00 259 PRO A CA 1
ATOM 1864 C C . PRO A 1 259 ? -7.009 0.565 33.539 1.00 90.00 259 PRO A C 1
ATOM 1866 O O . PRO A 1 259 ? -5.987 0.890 34.156 1.00 90.00 259 PRO A O 1
ATOM 1869 N N . GLY A 1 260 ? -8.219 1.039 33.844 1.00 87.88 260 GLY A N 1
ATOM 1870 C CA . GLY A 1 260 ? -8.493 2.015 34.904 1.00 87.88 260 GLY A CA 1
ATOM 1871 C C . GLY A 1 260 ? -8.399 3.481 34.472 1.00 87.88 260 GLY A C 1
ATOM 1872 O O . GLY A 1 260 ? -8.650 4.362 35.297 1.00 87.88 260 GLY A O 1
ATOM 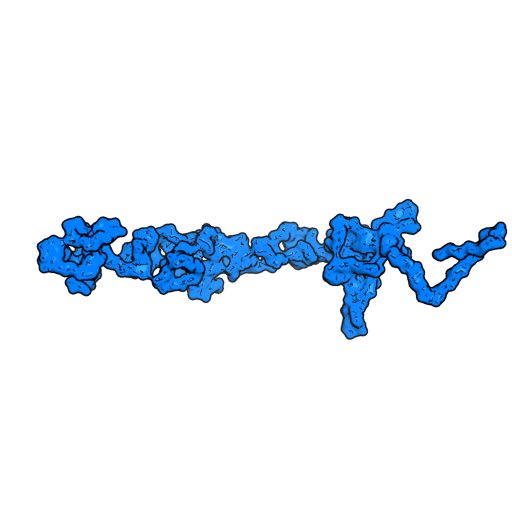1873 N N . THR A 1 261 ? -8.041 3.750 33.216 1.00 93.12 261 THR A N 1
ATOM 1874 C CA . THR A 1 261 ? -8.221 5.062 32.573 1.00 93.12 261 THR A CA 1
ATOM 1875 C C . THR A 1 261 ? -9.101 4.977 31.336 1.00 93.12 261 THR A C 1
ATOM 1877 O O . THR A 1 261 ? -9.790 5.952 31.059 1.00 93.12 261 THR A O 1
ATOM 1880 N N . ASP A 1 262 ? -9.132 3.821 30.674 1.00 95.50 262 ASP A N 1
ATOM 1881 C CA . ASP A 1 262 ? -9.965 3.561 29.500 1.00 95.50 262 ASP A CA 1
ATOM 1882 C C . ASP A 1 262 ? -11.120 2.620 29.844 1.00 95.50 262 ASP A C 1
ATOM 1884 O O . ASP A 1 262 ? -11.005 1.794 30.763 1.00 95.50 262 ASP A O 1
ATOM 1888 N N . LEU A 1 263 ? -12.201 2.736 29.073 1.00 96.38 263 LEU A N 1
ATOM 1889 C CA . LEU A 1 263 ? -13.299 1.771 29.070 1.00 96.38 263 LEU A CA 1
ATOM 1890 C C . LEU A 1 263 ? -12.867 0.506 28.324 1.00 96.38 263 LEU A C 1
ATOM 1892 O O . LEU A 1 263 ? -11.921 0.540 27.534 1.00 96.38 263 LEU A O 1
ATOM 1896 N N . ASN A 1 264 ? -13.476 -0.626 28.656 1.00 95.19 264 ASN A N 1
ATOM 1897 C CA . ASN A 1 264 ? -13.166 -1.926 28.088 1.00 95.19 264 ASN A CA 1
ATOM 1898 C C . ASN A 1 264 ? -14.136 -2.250 26.941 1.00 95.19 264 ASN A C 1
ATOM 1900 O O . ASN A 1 264 ? -15.217 -2.747 27.246 1.00 95.19 264 ASN A O 1
ATOM 1904 N N . PRO A 1 265 ? -13.700 -2.195 25.668 1.00 96.69 265 PRO A N 1
ATOM 1905 C CA . PRO A 1 265 ? -14.594 -2.394 24.518 1.00 96.69 265 PRO A CA 1
ATOM 1906 C C . PRO A 1 265 ? -15.163 -3.809 24.346 1.00 96.69 265 PRO A C 1
ATOM 1908 O O . PRO A 1 265 ? -15.892 -4.125 23.409 1.00 96.69 265 PRO A O 1
ATOM 1911 N N . LEU A 1 266 ? -14.777 -4.729 25.231 1.00 96.81 266 LEU A N 1
ATOM 1912 C CA . LEU A 1 266 ? -15.307 -6.088 25.294 1.00 96.81 266 LEU A CA 1
ATOM 1913 C C . LEU A 1 266 ? -16.366 -6.259 26.396 1.00 96.81 266 LEU A C 1
ATOM 1915 O O . LEU A 1 266 ? -16.772 -7.397 26.672 1.00 96.81 266 LEU A O 1
ATOM 1919 N N . SER A 1 267 ? -16.743 -5.191 27.099 1.00 95.44 267 SER A N 1
ATOM 1920 C CA . SER A 1 267 ? -17.594 -5.244 28.283 1.00 95.44 267 SER A CA 1
ATOM 1921 C C . SER A 1 267 ? -18.474 -4.012 28.389 1.00 95.44 267 SER A C 1
ATOM 1923 O O . SER A 1 267 ? -18.008 -2.969 28.820 1.00 95.44 267 SER A O 1
ATOM 1925 N N . THR A 1 268 ? -19.783 -4.215 28.213 1.00 96.06 268 THR A N 1
ATOM 1926 C CA . THR A 1 268 ? -20.800 -3.149 28.257 1.00 96.06 268 THR A CA 1
ATOM 1927 C C . THR A 1 268 ? -20.895 -2.400 29.595 1.00 96.06 268 THR A C 1
ATOM 1929 O O . THR A 1 268 ? -21.799 -1.600 29.782 1.00 96.06 268 THR A O 1
ATOM 1932 N N . ASP A 1 269 ? -20.108 -2.811 30.582 1.00 92.12 269 ASP A N 1
ATOM 1933 C CA . ASP A 1 269 ? -20.042 -2.352 31.968 1.00 92.12 269 ASP A CA 1
ATOM 1934 C C . ASP A 1 269 ? -18.601 -2.644 32.427 1.00 92.12 269 ASP A C 1
ATOM 1936 O O . ASP A 1 269 ? -18.245 -3.790 32.745 1.00 92.12 269 ASP A O 1
ATOM 1940 N N . THR A 1 270 ? -17.730 -1.642 32.312 1.00 94.31 270 THR A N 1
ATOM 1941 C CA . THR A 1 270 ? -16.280 -1.781 32.497 1.00 94.31 270 THR A CA 1
ATOM 1942 C C . THR A 1 270 ? -15.911 -2.096 33.941 1.00 94.31 270 THR A C 1
ATOM 1944 O O . THR A 1 270 ? -14.996 -2.894 34.193 1.00 94.31 270 THR A O 1
ATOM 1947 N N . ASP A 1 271 ? -16.594 -1.478 34.904 1.00 87.12 271 ASP A N 1
ATOM 1948 C CA . ASP A 1 271 ? -16.303 -1.656 36.326 1.00 87.12 271 ASP A CA 1
ATOM 1949 C C . ASP A 1 271 ? -17.201 -2.691 37.024 1.00 87.12 271 ASP A C 1
ATOM 1951 O O . ASP A 1 271 ? -16.893 -3.104 38.150 1.00 87.12 271 ASP A O 1
ATOM 1955 N N . ALA A 1 272 ? -18.191 -3.222 36.304 1.00 88.81 272 ALA A N 1
ATOM 1956 C CA . ALA A 1 272 ? -19.109 -4.273 36.719 1.00 88.81 272 ALA A CA 1
ATOM 1957 C C . ALA A 1 272 ? -19.999 -3.887 37.912 1.00 88.81 272 ALA A C 1
ATOM 1959 O O . ALA A 1 272 ? -20.326 -4.754 38.739 1.00 88.81 272 ALA A O 1
ATOM 1960 N N . ASP A 1 273 ? -20.375 -2.612 38.025 1.00 78.56 273 ASP A N 1
ATOM 1961 C CA . ASP A 1 273 ? -21.275 -2.114 39.070 1.00 78.56 273 ASP A CA 1
ATOM 1962 C C . ASP A 1 273 ? -22.770 -2.170 38.699 1.00 78.56 273 ASP A C 1
ATOM 1964 O O . ASP A 1 273 ? -23.642 -1.976 39.555 1.00 78.56 273 ASP A O 1
ATOM 1968 N N . GLY A 1 274 ? -23.074 -2.564 37.458 1.00 83.75 274 GLY A N 1
ATOM 1969 C CA . GLY A 1 274 ? -24.424 -2.757 36.943 1.00 83.75 274 GLY A CA 1
ATOM 1970 C C . GLY A 1 274 ? -24.967 -1.589 36.119 1.00 83.75 274 GLY A C 1
ATOM 1971 O O . GLY A 1 274 ? -26.118 -1.686 35.663 1.00 83.75 274 GLY A O 1
ATOM 1972 N N . PHE A 1 275 ? -24.189 -0.523 35.908 1.00 81.88 275 PHE A N 1
ATOM 1973 C CA . PHE A 1 275 ? -24.519 0.568 34.993 1.00 81.88 275 PHE A CA 1
ATOM 1974 C C . PHE A 1 275 ? -23.689 0.477 33.704 1.00 81.88 275 PHE A C 1
ATOM 1976 O O . PHE A 1 275 ? -22.471 0.442 33.767 1.00 81.88 275 PHE A O 1
ATOM 1983 N N . PRO A 1 276 ? -24.326 0.459 32.517 1.00 89.56 276 PRO A N 1
ATOM 1984 C CA . PRO A 1 276 ? -23.573 0.424 31.271 1.00 89.56 276 PRO A CA 1
ATOM 1985 C C . PRO A 1 276 ? -22.772 1.700 31.017 1.00 89.56 276 PRO A C 1
ATOM 1987 O O . PRO A 1 276 ? -23.282 2.798 31.284 1.00 89.56 276 PRO A O 1
ATOM 1990 N N . ASP A 1 277 ? -21.587 1.558 30.427 1.00 91.06 277 ASP A N 1
ATOM 1991 C CA . ASP A 1 277 ? -20.594 2.629 30.277 1.00 91.06 277 ASP A CA 1
ATOM 1992 C C . ASP A 1 277 ? -21.154 3.863 29.555 1.00 91.06 277 ASP A C 1
ATOM 1994 O O . ASP A 1 277 ? -20.929 5.007 29.965 1.00 91.06 277 ASP A O 1
ATOM 1998 N N . ASN A 1 278 ? -21.979 3.654 28.526 1.00 89.38 278 ASN A N 1
ATOM 1999 C CA . ASN A 1 278 ? -22.642 4.733 27.787 1.00 89.38 278 ASN A CA 1
ATOM 2000 C C . ASN A 1 278 ? -23.588 5.625 28.626 1.00 89.38 278 ASN A C 1
ATOM 2002 O O . ASN A 1 278 ? -23.968 6.723 28.191 1.00 89.38 278 ASN A O 1
ATOM 2006 N N . THR A 1 279 ? -24.026 5.155 29.795 1.00 88.69 279 THR A N 1
ATOM 2007 C CA . THR A 1 279 ? -24.976 5.849 30.678 1.00 88.69 279 THR A CA 1
ATOM 2008 C C . THR A 1 279 ? -24.451 6.094 32.082 1.00 88.69 279 THR A C 1
ATOM 2010 O O . THR A 1 279 ? -25.040 6.921 32.790 1.00 88.69 279 THR A O 1
ATOM 2013 N N . ASP A 1 280 ? -23.373 5.426 32.480 1.00 80.81 280 ASP A N 1
ATOM 2014 C CA . ASP A 1 280 ? -22.772 5.605 33.788 1.00 80.81 280 ASP A CA 1
ATOM 2015 C C . ASP A 1 280 ? -22.009 6.946 33.858 1.00 80.81 280 ASP A C 1
ATOM 2017 O O . ASP A 1 280 ? -21.160 7.245 33.016 1.00 80.81 280 ASP A O 1
ATOM 2021 N N . PRO A 1 281 ? -22.302 7.822 34.836 1.00 84.19 281 PRO A N 1
ATOM 2022 C CA . PRO A 1 281 ? -21.468 8.988 35.107 1.00 84.19 281 PRO A CA 1
ATOM 2023 C C . PRO A 1 281 ? -20.062 8.655 35.644 1.00 84.19 281 PRO A C 1
ATOM 2025 O O . PRO A 1 281 ? -19.217 9.558 35.639 1.00 84.19 281 PRO A O 1
ATOM 2028 N N . SER A 1 282 ? -19.812 7.438 36.149 1.00 86.31 282 SER A N 1
ATOM 2029 C CA . SER A 1 282 ? -18.517 7.014 36.715 1.00 86.31 282 SER A CA 1
ATOM 2030 C C . SER A 1 282 ? -18.023 5.629 36.234 1.00 86.31 282 SER A C 1
ATOM 2032 O O . SER A 1 282 ? -17.565 4.861 37.076 1.00 86.31 282 SER A O 1
ATOM 2034 N N . PRO A 1 283 ? -17.913 5.382 34.913 1.00 87.81 283 PRO A N 1
ATOM 2035 C CA . PRO A 1 283 ? -17.748 4.050 34.285 1.00 87.81 283 PRO A CA 1
ATOM 2036 C C . PRO A 1 283 ? -16.397 3.343 34.522 1.00 87.81 283 PRO A C 1
ATOM 2038 O O . PRO A 1 283 ? -16.073 2.324 33.926 1.00 87.81 283 PRO A O 1
ATOM 2041 N N . LEU A 1 284 ? -15.545 3.908 35.378 1.00 89.19 284 LEU A N 1
ATOM 2042 C CA . LEU A 1 284 ? -14.243 3.343 35.763 1.00 89.19 284 LEU A CA 1
ATOM 2043 C C . LEU A 1 284 ? -14.135 3.100 37.269 1.00 89.19 284 LEU A C 1
ATOM 2045 O O . LEU A 1 284 ? -13.060 2.769 37.785 1.00 89.19 284 LEU A O 1
ATOM 2049 N N . SER A 1 285 ? -15.195 3.385 38.011 1.00 85.38 285 SER A N 1
ATOM 2050 C CA . SER A 1 285 ? -15.178 3.430 39.457 1.00 85.38 285 SER A CA 1
ATOM 2051 C C . SER A 1 285 ? -16.461 2.841 39.989 1.00 85.38 285 SER A C 1
ATOM 2053 O O . SER A 1 285 ? -17.415 3.585 40.204 1.00 85.38 285 SER A O 1
ATOM 2055 N N . PHE A 1 286 ? -16.356 1.569 40.379 1.00 74.12 286 PHE A N 1
ATOM 2056 C CA . PHE A 1 286 ? -17.425 0.798 40.993 1.00 74.12 286 PHE A CA 1
ATOM 2057 C C . PHE A 1 286 ? -18.261 1.657 41.948 1.00 74.12 286 PHE A C 1
ATOM 2059 O O . PHE A 1 286 ? -17.828 1.967 43.073 1.00 74.12 286 PHE A O 1
ATOM 2066 N N . ASN A 1 287 ? -19.446 2.053 41.496 1.00 66.31 287 ASN A N 1
ATOM 2067 C CA . ASN A 1 287 ? -20.369 2.881 42.238 1.00 66.31 287 ASN A CA 1
ATOM 2068 C C . ASN A 1 287 ? -21.578 2.030 42.638 1.00 66.31 287 ASN A C 1
ATOM 2070 O O . ASN A 1 287 ? -22.465 1.689 41.872 1.00 66.31 287 ASN A O 1
ATOM 2074 N N . TYR A 1 288 ? -21.609 1.649 43.916 1.00 58.59 288 TYR A N 1
ATOM 2075 C CA . TYR A 1 288 ? -22.767 0.997 44.524 1.00 58.59 288 TYR A CA 1
ATOM 2076 C C . TYR A 1 288 ? -23.907 2.019 44.674 1.00 58.59 288 TYR A C 1
ATOM 2078 O O . TYR A 1 288 ? -24.262 2.421 45.780 1.00 58.59 288 TYR A O 1
ATOM 2086 N N . CYS A 1 289 ? -24.486 2.487 43.575 1.00 59.44 289 CYS A N 1
ATOM 2087 C CA . CYS A 1 289 ? -25.721 3.264 43.599 1.00 59.44 289 CYS A CA 1
ATOM 2088 C C . CYS A 1 289 ? -26.944 2.329 43.584 1.00 59.44 289 CYS A C 1
ATOM 2090 O O . CYS A 1 289 ? -27.929 2.580 42.889 1.00 59.44 289 CYS A O 1
ATOM 2092 N N . ASP A 1 290 ? -26.895 1.233 44.349 1.00 64.69 290 ASP A N 1
ATOM 2093 C CA . ASP A 1 290 ? -27.963 0.231 44.432 1.00 64.69 290 ASP A CA 1
ATOM 2094 C C . ASP A 1 290 ? -28.777 0.317 45.735 1.00 64.69 290 ASP A C 1
ATOM 2096 O O . ASP A 1 290 ? -29.848 -0.281 45.834 1.00 64.69 290 ASP A O 1
ATOM 2100 N N . GLY A 1 291 ? -28.343 1.106 46.722 1.00 74.62 291 GLY A N 1
ATOM 2101 C CA . GLY A 1 291 ? -29.035 1.222 48.004 1.00 74.62 291 GLY A CA 1
ATOM 2102 C C . GLY A 1 291 ? -28.643 0.164 49.031 1.00 74.62 291 GLY A C 1
ATOM 2103 O O . GLY A 1 291 ? -29.273 0.116 50.091 1.00 74.62 291 GLY A O 1
ATOM 2104 N N . ASP A 1 292 ? -27.636 -0.664 48.750 1.00 79.69 292 ASP A N 1
ATOM 2105 C CA . ASP A 1 292 ? -27.099 -1.646 49.689 1.00 79.69 292 ASP A CA 1
ATOM 2106 C C . ASP A 1 292 ? -26.115 -0.985 50.664 1.00 79.69 292 ASP A C 1
ATOM 2108 O O . ASP A 1 292 ? -25.020 -0.534 50.317 1.00 79.69 292 ASP A O 1
ATOM 2112 N N . ILE A 1 293 ? -26.533 -0.903 51.922 1.00 83.19 293 ILE A N 1
ATOM 2113 C CA . ILE A 1 293 ? -25.780 -0.261 53.006 1.00 83.19 293 ILE A CA 1
ATOM 2114 C C . ILE A 1 293 ? -25.775 -1.064 54.297 1.00 83.19 293 ILE A C 1
ATOM 2116 O O . ILE A 1 293 ? -25.169 -0.643 55.294 1.00 83.19 293 ILE A O 1
ATOM 2120 N N . ALA A 1 294 ? -26.503 -2.174 54.334 1.00 81.44 294 ALA A N 1
ATOM 2121 C CA . ALA A 1 294 ? -26.605 -3.016 55.497 1.00 81.44 294 ALA A CA 1
ATOM 2122 C C . ALA A 1 294 ? -25.593 -4.166 55.421 1.00 81.44 294 ALA A C 1
ATOM 2124 O O . ALA A 1 294 ? -25.497 -4.836 54.406 1.00 81.44 294 ALA A O 1
ATOM 2125 N N . PRO A 1 295 ? -24.921 -4.487 56.542 1.00 74.69 295 PRO A N 1
ATOM 2126 C CA . PRO A 1 295 ? -24.848 -3.723 57.788 1.00 74.69 295 PRO A CA 1
ATOM 2127 C C . PRO A 1 295 ? -24.079 -2.397 57.655 1.00 74.69 295 PRO A C 1
ATOM 2129 O O . PRO A 1 295 ? -23.143 -2.283 56.887 1.00 74.69 295 PRO A O 1
ATOM 2132 N N . LEU A 1 296 ? -24.432 -1.414 58.492 1.00 79.38 296 LEU A N 1
ATOM 2133 C CA . LEU A 1 296 ? -23.851 -0.063 58.514 1.00 79.38 296 LEU A CA 1
ATOM 2134 C C . LEU A 1 296 ? -22.340 -0.016 58.224 1.00 79.38 296 LEU A C 1
ATOM 2136 O O . LEU A 1 296 ? -21.543 -0.534 59.013 1.00 79.38 296 LEU A O 1
ATOM 2140 N N . GLY A 1 297 ? -21.962 0.672 57.144 1.00 72.12 297 GLY A N 1
ATOM 2141 C CA . GLY A 1 297 ? -20.563 0.834 56.736 1.00 72.12 297 GLY A CA 1
ATOM 2142 C C . GLY A 1 297 ? -19.964 -0.385 56.017 1.00 72.12 297 GLY A C 1
ATOM 2143 O O . GLY A 1 297 ? -18.771 -0.389 55.719 1.00 72.12 297 GLY A O 1
ATOM 2144 N N . HIS A 1 298 ? -20.763 -1.429 55.798 1.00 77.62 298 HIS A N 1
ATOM 2145 C CA . HIS A 1 298 ? -20.363 -2.744 55.306 1.00 77.62 298 HIS A CA 1
ATOM 2146 C C . HIS A 1 298 ? -21.498 -3.378 54.472 1.00 77.62 298 HIS A C 1
ATOM 2148 O O . HIS A 1 298 ? -22.139 -4.297 54.976 1.00 77.62 298 HIS A O 1
ATOM 2154 N N . PRO A 1 299 ? -21.729 -2.906 53.235 1.00 78.25 299 PRO A N 1
ATOM 2155 C CA . PRO A 1 299 ? -22.745 -3.441 52.320 1.00 78.25 299 PRO A CA 1
ATOM 2156 C C . PRO A 1 299 ? -22.645 -4.970 52.195 1.00 78.25 299 PRO A C 1
ATOM 2158 O O . PRO A 1 299 ? -21.530 -5.514 52.192 1.00 78.25 299 PRO A O 1
ATOM 2161 N N . ASP A 1 300 ? -23.780 -5.671 52.151 1.00 76.44 300 ASP A N 1
ATOM 2162 C CA . ASP A 1 300 ? -23.842 -7.143 52.110 1.00 76.44 300 ASP A CA 1
ATOM 2163 C C . ASP A 1 300 ? -24.182 -7.730 50.729 1.00 76.44 300 ASP A C 1
ATOM 2165 O O . ASP A 1 300 ? -24.253 -8.954 50.561 1.00 76.44 300 ASP A O 1
ATOM 2169 N N . GLY A 1 301 ? -24.288 -6.862 49.732 1.00 76.31 301 GLY A N 1
ATOM 2170 C CA . GLY A 1 301 ? -24.653 -7.115 48.345 1.00 76.31 301 GLY A CA 1
ATOM 2171 C C . GLY A 1 301 ? -26.155 -7.284 48.127 1.00 76.31 301 GLY A C 1
ATOM 2172 O O . GLY A 1 301 ? -26.546 -7.781 47.067 1.00 76.31 301 GLY A O 1
ATOM 2173 N N . VAL A 1 302 ? -27.010 -7.008 49.124 1.00 81.94 302 VAL A N 1
ATOM 2174 C CA . VAL A 1 302 ? -28.441 -7.329 49.051 1.00 81.94 302 VAL A CA 1
ATOM 2175 C C . VAL A 1 302 ? -29.308 -6.194 49.576 1.00 81.94 302 VAL A C 1
ATOM 2177 O O . VAL A 1 302 ? -29.582 -6.109 50.766 1.00 81.94 302 VAL A O 1
ATOM 2180 N N . VAL A 1 303 ? -29.948 -5.465 48.662 1.00 82.31 303 VAL A N 1
ATOM 2181 C CA . VAL A 1 303 ? -30.977 -4.475 49.008 1.00 82.31 303 VAL A CA 1
ATOM 2182 C C . VAL A 1 303 ? -32.210 -5.152 49.615 1.00 82.31 303 VAL A C 1
ATOM 2184 O O . VAL A 1 303 ? -33.011 -5.807 48.939 1.00 82.31 303 VAL A O 1
ATOM 2187 N N . ASN A 1 304 ? -32.386 -5.012 50.924 1.00 85.50 304 ASN A N 1
ATOM 2188 C CA . ASN A 1 304 ? -33.445 -5.662 51.676 1.00 85.50 304 ASN A CA 1
ATOM 2189 C C . ASN A 1 304 ? -33.994 -4.784 52.818 1.00 85.50 304 ASN A C 1
ATOM 2191 O O . ASN A 1 304 ? -33.809 -3.571 52.902 1.00 85.50 304 ASN A O 1
ATOM 2195 N N . ALA A 1 305 ? -34.780 -5.396 53.707 1.00 88.88 305 ALA A N 1
ATOM 2196 C CA . ALA A 1 305 ? -35.410 -4.679 54.813 1.00 88.88 305 ALA A CA 1
ATOM 2197 C C . ALA A 1 305 ? -34.402 -4.073 55.805 1.00 88.88 305 ALA A C 1
ATOM 2199 O O . ALA A 1 305 ? -34.765 -3.149 56.536 1.00 88.88 305 ALA A O 1
ATOM 2200 N N . ALA A 1 306 ? -33.175 -4.594 55.862 1.00 88.69 306 ALA A N 1
ATOM 2201 C CA . ALA A 1 306 ? -32.099 -4.057 56.681 1.00 88.69 306 ALA A CA 1
ATOM 2202 C C . ALA A 1 306 ? -31.600 -2.710 56.138 1.00 88.69 306 ALA A C 1
ATOM 2204 O O . ALA A 1 306 ? -31.462 -1.773 56.927 1.00 88.69 306 ALA A O 1
ATOM 2205 N N . ASP A 1 307 ? -31.444 -2.583 54.822 1.00 89.25 307 ASP A N 1
ATOM 2206 C CA . ASP A 1 307 ? -31.056 -1.347 54.132 1.00 89.25 307 ASP A CA 1
ATOM 2207 C C . ASP A 1 307 ? -32.110 -0.276 54.324 1.00 89.25 307 ASP A C 1
ATOM 2209 O O . ASP A 1 307 ? -31.820 0.822 54.792 1.00 89.25 307 ASP A O 1
ATOM 2213 N N . TYR A 1 308 ? -33.377 -0.640 54.116 1.00 90.50 308 TYR A N 1
ATOM 2214 C CA . TYR A 1 308 ? -34.497 0.257 54.384 1.00 90.50 308 TYR A CA 1
ATOM 2215 C C . TYR A 1 308 ? -34.569 0.693 55.843 1.00 90.50 308 TYR A C 1
ATOM 2217 O O . TYR A 1 308 ? -34.848 1.856 56.137 1.00 90.50 308 TYR A O 1
ATOM 2225 N N . ALA A 1 309 ? -34.318 -0.221 56.783 1.00 90.88 309 ALA A N 1
ATOM 2226 C CA . ALA A 1 309 ? -34.288 0.128 58.197 1.00 90.88 309 ALA A CA 1
ATOM 2227 C C . ALA A 1 309 ? -33.142 1.094 58.516 1.00 90.88 309 ALA A C 1
ATOM 2229 O O . ALA A 1 309 ? -33.307 1.956 59.379 1.00 90.88 309 ALA A O 1
ATOM 2230 N N . LEU A 1 310 ? -31.999 0.964 57.846 1.00 89.94 310 LEU A N 1
ATOM 2231 C CA . LEU A 1 310 ? -30.858 1.845 58.045 1.00 89.94 310 LEU A CA 1
ATOM 2232 C C . LEU A 1 310 ? -31.099 3.219 57.394 1.00 89.94 310 LEU A C 1
ATOM 2234 O O . LEU A 1 310 ? -31.006 4.231 58.090 1.00 89.94 310 LEU A O 1
ATOM 2238 N N . ALA A 1 311 ? -31.569 3.248 56.146 1.00 89.88 311 ALA A N 1
ATOM 2239 C CA . ALA A 1 311 ? -31.986 4.451 55.425 1.00 89.88 311 ALA A CA 1
ATOM 2240 C C . ALA A 1 311 ? -33.044 5.251 56.188 1.00 89.88 311 ALA A C 1
ATOM 2242 O O . ALA A 1 311 ? -32.896 6.451 56.411 1.00 89.88 311 ALA A O 1
ATOM 2243 N N . LEU A 1 312 ? -34.083 4.578 56.693 1.00 92.12 312 LEU A N 1
ATOM 2244 C CA . LEU A 1 312 ? -35.133 5.215 57.484 1.00 92.12 312 LEU A CA 1
ATOM 2245 C C . LEU A 1 312 ? -34.566 5.898 58.736 1.00 92.12 312 LEU A C 1
ATOM 2247 O O . LEU A 1 312 ? -35.010 6.985 59.101 1.00 92.12 312 LEU A O 1
ATOM 2251 N N . ARG A 1 313 ? -33.584 5.284 59.404 1.00 92.62 313 ARG A N 1
ATOM 2252 C CA . ARG A 1 313 ? -32.962 5.857 60.606 1.00 92.62 313 ARG A CA 1
ATOM 2253 C C . ARG A 1 313 ? -32.118 7.086 60.289 1.00 92.62 313 ARG A C 1
ATOM 2255 O O . ARG A 1 313 ? -32.088 8.005 61.106 1.00 92.62 313 ARG A O 1
ATOM 2262 N N . ILE A 1 314 ? -31.478 7.130 59.126 1.00 90.25 314 ILE A N 1
ATOM 2263 C CA . ILE A 1 314 ? -30.748 8.313 58.656 1.00 90.25 314 ILE A CA 1
ATOM 2264 C C . ILE A 1 314 ? -31.726 9.445 58.329 1.00 90.25 314 ILE A C 1
ATOM 2266 O O . ILE A 1 314 ? -31.590 10.540 58.872 1.00 90.25 314 ILE A O 1
ATOM 2270 N N . VAL A 1 315 ? -32.780 9.163 57.554 1.00 91.44 315 VAL A N 1
ATOM 2271 C CA . VAL A 1 315 ? -33.823 10.142 57.184 1.00 91.44 315 VAL A CA 1
ATOM 2272 C C . VAL A 1 315 ? -34.539 10.716 58.414 1.00 91.44 315 VAL A C 1
ATOM 2274 O O . VAL A 1 315 ? -34.859 11.904 58.470 1.00 91.44 315 VAL A O 1
ATOM 2277 N N . LEU A 1 316 ? -34.783 9.890 59.436 1.00 93.69 316 LEU A N 1
ATOM 2278 C CA . LEU A 1 316 ? -35.375 10.325 60.708 1.00 93.69 316 LEU A CA 1
ATOM 2279 C C . LEU A 1 316 ? -34.387 11.072 61.625 1.00 93.69 316 LEU A C 1
ATOM 2281 O O . LEU A 1 316 ? -34.792 11.560 62.684 1.00 93.69 316 LEU A O 1
ATOM 2285 N N . GLY A 1 317 ? -33.110 11.169 61.244 1.00 90.94 317 GLY A N 1
ATOM 2286 C CA . GLY A 1 317 ? -32.052 11.806 62.030 1.00 90.94 317 GLY A CA 1
ATOM 2287 C C . GLY A 1 317 ? -31.632 11.010 63.269 1.00 90.94 317 GLY A C 1
ATOM 2288 O O . GLY A 1 317 ? -31.036 11.566 64.193 1.00 90.94 317 GLY A O 1
ATOM 2289 N N . GLU A 1 318 ? -31.959 9.718 63.326 1.00 93.75 318 GLU A N 1
ATOM 2290 C CA . GLU A 1 318 ? -31.518 8.810 64.391 1.00 93.75 318 GLU A CA 1
ATOM 2291 C C . GLU A 1 318 ? -30.058 8.378 64.214 1.00 93.75 318 GLU A C 1
ATOM 2293 O O . GLU A 1 318 ? -29.400 8.003 65.189 1.00 93.75 318 GLU A O 1
ATOM 2298 N N . LEU A 1 319 ? -29.565 8.417 62.976 1.00 90.00 319 LEU A N 1
ATOM 2299 C CA . LEU A 1 319 ? -28.179 8.176 62.600 1.00 90.00 319 LEU A CA 1
ATOM 2300 C C . LEU A 1 319 ? -27.668 9.345 61.761 1.00 90.00 319 LEU A C 1
ATOM 2302 O O . LEU A 1 319 ? -28.407 9.923 60.970 1.00 90.00 319 LEU A O 1
ATOM 2306 N N . ALA A 1 320 ? -26.400 9.696 61.965 1.00 88.81 320 ALA A N 1
ATOM 2307 C CA . ALA A 1 320 ? -25.702 10.599 61.066 1.00 88.81 320 ALA A CA 1
ATOM 2308 C C . ALA A 1 320 ? -25.117 9.760 59.925 1.00 88.81 320 ALA A C 1
ATOM 2310 O O . ALA A 1 320 ? -24.467 8.758 60.237 1.00 88.81 320 ALA A O 1
ATOM 2311 N N . PRO A 1 321 ? -25.327 10.153 58.662 1.00 87.25 321 PRO A N 1
ATOM 2312 C CA . PRO A 1 321 ? -24.777 9.413 57.548 1.00 87.25 321 PRO A CA 1
ATOM 2313 C C . PRO A 1 321 ? -23.262 9.595 57.481 1.00 87.25 321 PRO A C 1
ATOM 2315 O O . PRO A 1 321 ? -22.721 10.681 57.706 1.00 87.25 321 PRO A O 1
ATOM 2318 N N . SER A 1 322 ? -22.589 8.492 57.214 1.00 84.38 322 SER A N 1
ATOM 2319 C CA . SER A 1 322 ? -21.200 8.409 56.800 1.00 84.38 322 SER A CA 1
ATOM 2320 C C . SER A 1 322 ? -21.068 8.699 55.309 1.00 84.38 322 SER A C 1
ATOM 2322 O O . SER A 1 322 ? -22.050 8.657 54.571 1.00 84.38 322 SER A O 1
ATOM 2324 N N . ASP A 1 323 ? -19.834 8.930 54.863 1.00 79.00 323 ASP A N 1
ATOM 2325 C CA . ASP A 1 323 ? -19.531 9.127 53.443 1.00 79.00 323 ASP A CA 1
ATOM 2326 C C . ASP A 1 323 ? -19.997 7.931 52.590 1.00 79.00 323 ASP A C 1
ATOM 2328 O O . ASP A 1 323 ? -20.453 8.132 51.474 1.00 79.00 323 ASP A O 1
ATOM 2332 N N . LEU A 1 324 ? -19.962 6.705 53.139 1.00 75.31 324 LEU A N 1
ATOM 2333 C CA . LEU A 1 324 ? -20.441 5.496 52.458 1.00 75.31 324 LEU A CA 1
ATOM 2334 C C . LEU A 1 324 ? -21.970 5.459 52.317 1.00 75.31 324 LEU A C 1
ATOM 2336 O O . LEU A 1 324 ? -22.503 5.048 51.296 1.00 75.31 324 LEU A O 1
ATOM 2340 N N . GLU A 1 325 ? -22.697 5.881 53.353 1.00 82.81 325 GLU A N 1
ATOM 2341 C CA . GLU A 1 325 ? -24.159 5.951 53.276 1.00 82.81 325 GLU A CA 1
ATOM 2342 C C . GLU A 1 325 ? -24.594 7.042 52.297 1.00 82.81 325 GLU A C 1
ATOM 2344 O O . GLU A 1 325 ? -25.557 6.837 51.567 1.00 82.81 325 GLU A O 1
ATOM 2349 N N . LEU A 1 326 ? -23.872 8.168 52.258 1.00 80.50 326 LEU A N 1
ATOM 2350 C CA . LEU A 1 326 ? -24.106 9.239 51.288 1.00 80.50 326 LEU A CA 1
ATOM 2351 C C . LEU A 1 326 ? -23.817 8.810 49.851 1.00 80.50 326 LEU A C 1
ATOM 2353 O O . LEU A 1 326 ? -24.401 9.389 48.956 1.00 80.50 326 LEU A O 1
ATOM 2357 N N . 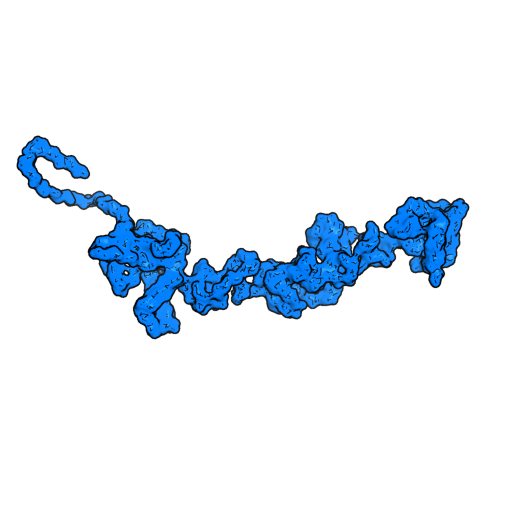SER A 1 327 ? -22.954 7.823 49.609 1.00 73.88 327 SER A N 1
ATOM 2358 C CA . SER A 1 327 ? -22.723 7.326 48.249 1.00 73.88 327 SER A CA 1
ATOM 2359 C C . SER A 1 327 ? -23.712 6.237 47.822 1.00 73.88 327 SER A C 1
ATOM 2361 O O . SER A 1 327 ? -23.997 6.129 46.636 1.00 73.88 327 SER A O 1
ATOM 2363 N N . HIS A 1 328 ? -24.244 5.442 48.757 1.00 75.62 328 HIS A N 1
ATOM 2364 C CA . HIS A 1 328 ? -25.070 4.270 48.423 1.00 75.62 328 HIS A CA 1
ATOM 2365 C C . HIS A 1 328 ? -26.578 4.501 48.577 1.00 75.62 328 HIS A C 1
ATOM 2367 O O . HIS A 1 328 ? -27.365 3.934 47.827 1.00 75.62 328 HIS A O 1
ATOM 2373 N N . LEU A 1 329 ? -27.015 5.305 49.555 1.00 78.62 329 LEU A N 1
ATOM 2374 C CA . LEU A 1 329 ? -28.443 5.596 49.750 1.00 78.62 329 LEU A CA 1
ATOM 2375 C C . LEU A 1 329 ? -28.958 6.769 48.940 1.00 78.62 329 LEU A C 1
ATOM 2377 O O . LEU A 1 329 ? -30.168 6.934 48.861 1.00 78.62 329 LEU A O 1
ATOM 2381 N N . ASP A 1 330 ? -28.066 7.589 48.413 1.00 75.38 330 ASP A N 1
ATOM 2382 C CA . ASP A 1 330 ? -28.369 8.812 47.680 1.00 75.38 330 ASP A CA 1
ATOM 2383 C C . ASP A 1 330 ? -28.777 8.480 46.239 1.00 75.38 330 ASP A C 1
ATOM 2385 O O . ASP A 1 330 ? -28.094 8.741 45.250 1.00 75.38 330 ASP A O 1
ATOM 2389 N N . LEU A 1 331 ? -29.893 7.761 46.160 1.00 73.56 331 LEU A N 1
ATOM 2390 C CA . LEU A 1 331 ? -30.455 7.184 44.950 1.00 73.56 331 LEU A CA 1
ATOM 2391 C C . LEU A 1 331 ? -31.256 8.219 44.144 1.00 73.56 331 LEU A C 1
ATOM 2393 O O . LEU A 1 331 ? -31.780 7.899 43.067 1.00 73.56 331 LEU A O 1
ATOM 2397 N N . TYR A 1 332 ? -31.427 9.436 44.670 1.00 66.12 332 TYR A N 1
ATOM 2398 C CA . TYR A 1 332 ? -32.241 10.480 44.074 1.00 66.12 332 TYR A CA 1
ATOM 2399 C C . TYR A 1 332 ? -31.507 11.829 43.945 1.00 66.12 332 TYR A C 1
ATOM 2401 O O . TYR A 1 332 ? -30.950 12.324 44.911 1.00 66.12 332 TYR A O 1
ATOM 2409 N N . PRO A 1 333 ? -31.646 12.531 42.801 1.00 59.34 333 PRO A N 1
ATOM 2410 C CA . PRO A 1 333 ? -32.293 12.097 41.565 1.00 59.34 333 PRO A CA 1
ATOM 2411 C C . PRO A 1 333 ? -31.553 10.930 40.898 1.00 59.34 333 PRO A C 1
ATOM 2413 O O . PRO A 1 333 ? -30.333 10.867 40.905 1.00 59.34 333 PRO A O 1
ATOM 2416 N N . VAL A 1 334 ? -32.317 10.012 40.292 1.00 55.25 334 VAL A N 1
ATOM 2417 C CA . VAL A 1 334 ? -31.772 8.838 39.587 1.00 55.25 334 VAL A CA 1
ATOM 2418 C C . VAL A 1 334 ? -30.709 9.293 38.582 1.00 55.25 334 VAL A C 1
ATOM 2420 O O . VAL A 1 334 ? -31.031 10.054 37.666 1.00 55.25 334 VAL A O 1
ATOM 2423 N N . GLY A 1 335 ? -29.467 8.847 38.777 1.00 50.78 335 GLY A N 1
ATOM 2424 C CA . GLY A 1 335 ? -28.311 9.207 37.949 1.00 50.78 335 GLY A CA 1
ATOM 2425 C C . GLY A 1 335 ? -27.548 10.473 38.371 1.00 50.78 335 GLY A C 1
ATOM 2426 O O . GLY A 1 335 ? -26.677 10.915 37.627 1.00 50.78 335 GLY A O 1
ATOM 2427 N N . ALA A 1 336 ? -27.862 11.090 39.516 1.00 56.50 336 ALA A N 1
ATOM 2428 C CA . ALA A 1 336 ? -27.072 12.180 40.095 1.00 56.50 336 ALA A CA 1
ATOM 2429 C C . ALA A 1 336 ? -27.292 12.282 41.622 1.00 56.50 336 ALA A C 1
ATOM 2431 O O . ALA A 1 336 ? -28.197 13.009 42.032 1.00 56.50 336 ALA A O 1
ATOM 2432 N N . PRO A 1 337 ? -26.457 11.616 42.443 1.00 68.00 337 PRO A N 1
ATOM 2433 C CA . PRO A 1 337 ? -26.504 11.711 43.905 1.00 68.00 337 PRO A CA 1
ATOM 2434 C C . PRO A 1 337 ? -26.432 13.183 44.359 1.00 68.00 337 PRO A C 1
ATOM 2436 O O . PRO A 1 337 ? -25.549 13.932 43.912 1.00 68.00 337 PRO A O 1
ATOM 2439 N N . ASP A 1 338 ? -27.363 13.649 45.196 1.00 73.19 338 ASP A N 1
ATOM 2440 C CA . ASP A 1 338 ? -27.433 15.052 45.641 1.00 73.19 338 ASP A CA 1
ATOM 2441 C C . ASP A 1 338 ? -26.733 15.326 46.993 1.00 73.19 338 ASP A C 1
ATOM 2443 O O . ASP A 1 338 ? -26.682 16.463 47.482 1.00 73.19 338 ASP A O 1
ATOM 2447 N N . ASN A 1 339 ? -26.066 14.304 47.521 1.00 79.44 339 ASN A N 1
ATOM 2448 C CA . ASN A 1 339 ? -25.444 14.162 48.836 1.00 79.44 339 ASN A CA 1
ATOM 2449 C C . ASN A 1 339 ? -26.415 14.415 49.996 1.00 79.44 339 ASN A C 1
ATOM 2451 O O . ASN A 1 339 ? -26.002 14.847 51.084 1.00 79.44 339 ASN A O 1
ATOM 2455 N N . VAL A 1 340 ? -27.706 14.173 49.779 1.00 84.38 340 VAL A N 1
ATOM 2456 C CA . VAL A 1 340 ? -28.752 14.280 50.788 1.00 84.38 340 VAL A CA 1
ATOM 2457 C C . VAL A 1 340 ? -29.505 12.963 50.834 1.00 84.38 340 VAL A C 1
ATOM 2459 O O . VAL A 1 340 ? -30.056 12.511 49.856 1.00 84.38 340 VAL A O 1
ATOM 2462 N N . ILE A 1 341 ? -29.583 12.365 52.021 1.00 86.88 341 ILE A N 1
ATOM 2463 C CA . ILE A 1 341 ? -30.427 11.187 52.232 1.00 86.88 341 ILE A CA 1
ATOM 2464 C C . ILE A 1 341 ? -31.763 11.668 52.787 1.00 86.88 341 ILE A C 1
ATOM 2466 O O . ILE A 1 341 ? -31.862 12.063 53.959 1.00 86.88 341 ILE A O 1
ATOM 2470 N N . ASP A 1 342 ? -32.793 11.649 51.949 1.00 87.62 342 ASP A N 1
ATOM 2471 C CA . ASP A 1 342 ? -34.123 12.139 52.265 1.00 87.62 342 ASP A CA 1
ATOM 2472 C C . ASP A 1 342 ? -35.255 11.142 51.943 1.00 87.62 342 ASP A C 1
ATOM 2474 O O . ASP A 1 342 ? -35.092 9.923 51.837 1.00 87.62 342 ASP A O 1
ATOM 2478 N N . LEU A 1 343 ? -36.490 11.647 51.944 1.00 88.19 343 LEU A N 1
ATOM 2479 C CA . LEU A 1 343 ? -37.672 10.817 51.738 1.00 88.19 343 LEU A CA 1
ATOM 2480 C C . LEU A 1 343 ? -37.777 10.270 50.303 1.00 88.19 343 LEU A C 1
ATOM 2482 O O . LEU A 1 343 ? -38.470 9.272 50.097 1.00 88.19 343 LEU A O 1
ATOM 2486 N N . ALA A 1 344 ? -37.174 10.945 49.323 1.00 84.12 344 ALA A N 1
ATOM 2487 C CA . ALA A 1 344 ? -37.147 10.545 47.923 1.00 84.12 344 ALA A CA 1
ATOM 2488 C C . ALA A 1 344 ? -36.241 9.326 47.725 1.00 84.12 344 ALA A C 1
ATOM 2490 O O . ALA A 1 344 ? -36.683 8.358 47.101 1.00 84.12 344 ALA A O 1
ATOM 2491 N N . ASP A 1 345 ? -35.068 9.323 48.356 1.00 85.75 345 ASP A N 1
ATOM 2492 C CA . ASP A 1 345 ? -34.150 8.180 48.403 1.00 85.75 345 ASP A CA 1
ATOM 2493 C C . ASP A 1 345 ? -34.812 6.956 49.013 1.00 85.75 345 ASP A C 1
ATOM 2495 O O . ASP A 1 345 ? -34.889 5.886 48.408 1.00 85.75 345 ASP A O 1
ATOM 2499 N N . LEU A 1 346 ? -35.415 7.143 50.190 1.00 88.19 346 LEU A N 1
ATOM 2500 C CA . LEU A 1 346 ? -36.120 6.082 50.901 1.00 88.19 346 LEU A CA 1
ATOM 2501 C C . LEU A 1 346 ? -37.293 5.520 50.081 1.00 88.19 346 LEU A C 1
ATOM 2503 O O . LEU A 1 346 ? -37.594 4.325 50.141 1.00 88.19 346 LEU A O 1
ATOM 2507 N N . ALA A 1 347 ? -37.977 6.375 49.315 1.00 85.44 347 ALA A N 1
ATOM 2508 C CA . ALA A 1 347 ? -39.058 5.957 48.432 1.00 85.44 347 ALA A CA 1
ATOM 2509 C C . ALA A 1 347 ? -38.551 5.169 47.217 1.00 85.44 347 ALA A C 1
ATOM 2511 O O . ALA A 1 347 ? -39.282 4.302 46.727 1.00 85.44 347 ALA A O 1
ATOM 2512 N N . LEU A 1 348 ? -37.344 5.461 46.725 1.00 80.88 348 LEU A N 1
ATOM 2513 C CA . LEU A 1 348 ? -36.716 4.703 45.648 1.00 80.88 348 LEU A CA 1
ATOM 2514 C C . LEU A 1 348 ? -36.181 3.360 46.151 1.00 80.88 348 LEU A C 1
ATOM 2516 O O . LEU A 1 348 ? -36.504 2.333 45.560 1.00 80.88 348 LEU A O 1
ATOM 2520 N N . LEU A 1 349 ? -35.506 3.348 47.301 1.00 84.75 349 LEU A N 1
ATOM 2521 C CA . LEU A 1 349 ? -35.039 2.137 47.976 1.00 84.75 349 LEU A CA 1
ATOM 2522 C C . LEU A 1 349 ? -36.185 1.137 48.211 1.00 84.75 349 LEU A C 1
ATOM 2524 O O . LEU A 1 349 ? -36.062 -0.054 47.945 1.00 84.75 349 LEU A O 1
ATOM 2528 N N . LEU A 1 350 ? -37.364 1.627 48.614 1.00 83.81 350 LEU A N 1
ATOM 2529 C CA . LEU A 1 350 ? -38.560 0.793 48.789 1.00 83.81 350 LEU A CA 1
ATOM 2530 C C . LEU A 1 350 ? -39.063 0.152 47.479 1.00 83.81 350 LEU A C 1
ATOM 2532 O O . LEU A 1 350 ? -39.771 -0.858 47.526 1.00 83.81 350 LEU A O 1
ATOM 2536 N N . LYS A 1 351 ? -38.757 0.741 46.316 1.00 81.25 351 LYS A N 1
ATOM 2537 C CA . LYS A 1 351 ? -39.057 0.130 45.012 1.00 81.25 351 LYS A CA 1
ATOM 2538 C C . LYS A 1 351 ? -38.044 -0.951 44.648 1.00 81.25 351 LYS A C 1
ATOM 2540 O O . LYS A 1 351 ? -38.458 -1.927 44.042 1.00 81.25 351 LYS A O 1
ATOM 2545 N N . LEU A 1 352 ? -36.775 -0.787 45.028 1.00 73.44 352 LEU A N 1
ATOM 2546 C CA . LEU A 1 352 ? -35.710 -1.765 44.767 1.00 73.44 352 LEU A CA 1
ATOM 2547 C C . LEU A 1 352 ? -35.902 -3.070 45.560 1.00 73.44 352 LEU A C 1
ATOM 2549 O O . LEU A 1 352 ? -35.459 -4.127 45.134 1.00 73.44 352 LEU A O 1
ATOM 2553 N N . MET A 1 353 ? -36.637 -3.020 46.676 1.00 73.88 353 MET A N 1
ATOM 2554 C CA . MET A 1 353 ? -36.963 -4.191 47.504 1.00 73.88 353 MET A CA 1
ATOM 2555 C C . MET A 1 353 ? -38.164 -5.039 47.023 1.00 73.88 353 MET A C 1
ATOM 2557 O O . MET A 1 353 ? -38.534 -5.995 47.717 1.00 73.88 353 MET A O 1
ATOM 2561 N N . GLN A 1 354 ? -38.851 -4.655 45.937 1.00 70.94 354 GLN A N 1
ATOM 2562 C CA . GLN A 1 354 ? -40.084 -5.308 45.446 1.00 70.94 354 GLN A CA 1
ATOM 2563 C C . GLN A 1 354 ? -39.821 -6.252 44.278 1.00 70.94 354 GLN A C 1
ATOM 2565 O O . GLN A 1 354 ? -40.425 -7.352 44.298 1.00 70.94 354 GLN A O 1
#